Protein AF-A0A0F7ZKJ8-F1 (afdb_monomer)

Sequence (244 aa):
MFQPLKHYHAEALDLIVRDGCANITKIEFLSVIQEVRRKAFREDSILSAFKKSGLVPYDPLVVMRRIQERQERALTPPPPPAPELQSSPFNTPVTLRQLKKIAYDLQTQAKEEDFNPALKRTLDQFVRGALTQGTELLYTMRDLKRTKMAEEVTRRRRSQKNQQLKAGGVLTVDHARKIVRQKDDDALEKARKIVERADAQMRNMYKKWFGEAAKVARKYRLDGRLEPLYIVDQEGKGRFLRRG

Structure (mmCIF, N/CA/C/O backbone):
data_AF-A0A0F7ZKJ8-F1
#
_entry.id   AF-A0A0F7ZKJ8-F1
#
loop_
_atom_site.group_PDB
_atom_site.id
_atom_site.type_symbol
_atom_site.label_atom_id
_atom_site.label_alt_id
_atom_site.label_comp_id
_atom_site.label_asym_id
_atom_site.label_entity_id
_atom_site.label_seq_id
_atom_site.pdbx_PDB_ins_code
_atom_site.Cartn_x
_atom_site.Cartn_y
_atom_site.Cartn_z
_atom_site.occupancy
_atom_site.B_iso_or_equiv
_atom_site.auth_seq_id
_atom_site.auth_comp_id
_atom_site.auth_asym_id
_atom_site.auth_atom_id
_atom_site.pdbx_PDB_model_num
ATOM 1 N N . MET A 1 1 ? -18.408 -15.011 0.872 1.00 82.00 1 MET A N 1
ATOM 2 C CA . MET A 1 1 ? -18.044 -14.686 -0.525 1.00 82.00 1 MET A CA 1
ATOM 3 C C . MET A 1 1 ? -16.856 -13.733 -0.636 1.00 82.00 1 MET A C 1
ATOM 5 O O . MET A 1 1 ? -16.011 -13.977 -1.475 1.00 82.00 1 MET A O 1
ATOM 9 N N . PHE A 1 2 ? -16.742 -12.686 0.191 1.00 89.62 2 PHE A N 1
ATOM 10 C CA . PHE A 1 2 ? -15.643 -11.704 0.082 1.00 89.62 2 PHE A CA 1
ATOM 11 C C . PHE A 1 2 ? -14.339 -12.084 0.804 1.00 89.62 2 PHE A C 1
ATOM 13 O O . PHE A 1 2 ? -13.335 -11.391 0.681 1.00 89.62 2 PHE A O 1
ATOM 20 N N . GLN A 1 3 ? -14.317 -13.186 1.550 1.00 92.69 3 GLN A N 1
ATOM 21 C CA . GLN A 1 3 ? -13.120 -13.625 2.270 1.00 92.69 3 GLN A CA 1
ATOM 22 C C . GLN A 1 3 ? -11.943 -13.994 1.341 1.00 92.69 3 GLN A C 1
ATOM 24 O O . GLN A 1 3 ? -10.834 -13.532 1.611 1.00 92.69 3 GLN A O 1
ATOM 29 N N . PRO A 1 4 ? -12.160 -14.689 0.202 1.00 95.00 4 PRO A N 1
ATOM 30 C CA . PRO A 1 4 ? -11.139 -14.855 -0.834 1.00 95.00 4 PRO A CA 1
ATOM 31 C C . PRO A 1 4 ? -10.577 -13.535 -1.372 1.00 95.00 4 PRO A C 1
ATOM 33 O O . PRO A 1 4 ? -9.383 -13.449 -1.628 1.00 95.00 4 PRO A O 1
ATOM 36 N N . LEU A 1 5 ? -11.398 -12.481 -1.492 1.00 94.94 5 LEU A N 1
ATOM 37 C CA . LEU A 1 5 ? -10.925 -11.167 -1.944 1.00 94.94 5 LEU A CA 1
ATOM 38 C C . LEU A 1 5 ? -9.875 -10.602 -0.987 1.00 94.94 5 LEU A C 1
ATOM 40 O O . LEU A 1 5 ? -8.825 -10.153 -1.430 1.00 94.94 5 LEU A O 1
ATOM 44 N N . LYS A 1 6 ? -10.137 -10.670 0.324 1.00 95.19 6 LYS A N 1
ATOM 45 C CA . LYS A 1 6 ? -9.177 -10.244 1.350 1.00 95.19 6 LYS A CA 1
ATOM 46 C C . LYS A 1 6 ? -7.880 -11.054 1.271 1.00 95.19 6 LYS A C 1
ATOM 48 O O . LYS A 1 6 ? -6.810 -10.462 1.351 1.00 95.19 6 LYS A O 1
ATOM 53 N N . HIS A 1 7 ? -7.987 -12.374 1.110 1.00 96.38 7 HIS A N 1
ATOM 54 C CA . HIS A 1 7 ? -6.839 -13.275 1.011 1.00 96.38 7 HIS A CA 1
ATOM 55 C C . HIS A 1 7 ? -5.955 -12.942 -0.196 1.00 96.38 7 HIS A C 1
ATOM 57 O O . HIS A 1 7 ? -4.800 -12.571 -0.021 1.00 96.38 7 HIS A O 1
ATOM 63 N N . TYR A 1 8 ? -6.513 -12.994 -1.409 1.00 97.25 8 TYR A N 1
ATOM 64 C CA . TYR A 1 8 ? -5.751 -12.756 -2.637 1.00 97.25 8 TYR A CA 1
ATOM 65 C C . TYR A 1 8 ? -5.235 -11.322 -2.746 1.00 97.25 8 TYR A C 1
ATOM 67 O O . TYR A 1 8 ? -4.178 -11.093 -3.325 1.00 97.25 8 TYR A O 1
ATOM 75 N N . HIS A 1 9 ? -5.953 -10.350 -2.178 1.00 95.50 9 HIS A N 1
ATOM 76 C CA . HIS A 1 9 ? -5.443 -8.990 -2.082 1.00 95.50 9 HIS A CA 1
ATOM 77 C C . HIS A 1 9 ? -4.212 -8.928 -1.174 1.00 95.50 9 HIS A C 1
ATOM 79 O O . HIS A 1 9 ? -3.203 -8.371 -1.579 1.00 95.50 9 HIS A O 1
ATOM 85 N N . ALA A 1 10 ? -4.268 -9.514 0.027 1.00 95.06 10 ALA A N 1
ATOM 86 C CA . ALA A 1 10 ? -3.126 -9.538 0.940 1.00 95.06 10 ALA A CA 1
ATOM 87 C C . ALA A 1 10 ? -1.909 -10.250 0.327 1.00 95.06 10 ALA A C 1
ATOM 89 O O . ALA A 1 10 ? -0.803 -9.730 0.418 1.00 95.06 10 ALA A O 1
ATOM 90 N N . GLU A 1 11 ? -2.130 -11.376 -0.353 1.00 96.19 11 GLU A N 1
ATOM 91 C CA . GLU A 1 11 ? -1.100 -12.107 -1.099 1.00 96.19 11 GLU A CA 1
ATOM 92 C C . GLU A 1 11 ? -0.456 -11.238 -2.194 1.00 96.19 11 GLU A C 1
ATOM 94 O O . GLU A 1 11 ? 0.766 -11.154 -2.280 1.00 96.19 11 GLU A O 1
ATOM 99 N N . ALA A 1 12 ? -1.263 -10.525 -2.989 1.00 93.56 12 ALA A N 1
ATOM 100 C CA . ALA A 1 12 ? -0.755 -9.625 -4.024 1.00 93.56 12 ALA A CA 1
ATOM 101 C C . ALA A 1 12 ? 0.046 -8.447 -3.441 1.00 93.56 12 ALA A C 1
ATOM 103 O O . ALA A 1 12 ? 1.065 -8.062 -4.011 1.00 93.56 12 ALA A O 1
ATOM 104 N N . LEU A 1 13 ? -0.382 -7.882 -2.304 1.00 91.81 13 LEU A N 1
ATOM 105 C CA . LEU A 1 13 ? 0.386 -6.831 -1.631 1.00 91.81 13 LEU A CA 1
ATOM 106 C C . LEU A 1 13 ? 1.719 -7.361 -1.085 1.00 91.81 13 LEU A C 1
ATOM 108 O O . LEU A 1 13 ? 2.713 -6.651 -1.187 1.00 91.81 13 LEU A O 1
ATOM 112 N N . ASP A 1 14 ? 1.756 -8.575 -0.525 1.00 91.75 14 ASP A N 1
ATOM 113 C CA . ASP A 1 14 ? 2.996 -9.168 0.001 1.00 91.75 14 ASP A CA 1
ATOM 114 C C . ASP A 1 14 ? 4.040 -9.337 -1.114 1.00 91.75 14 ASP A C 1
ATOM 116 O O . ASP A 1 14 ? 5.193 -8.948 -0.946 1.00 91.75 14 ASP A O 1
ATOM 120 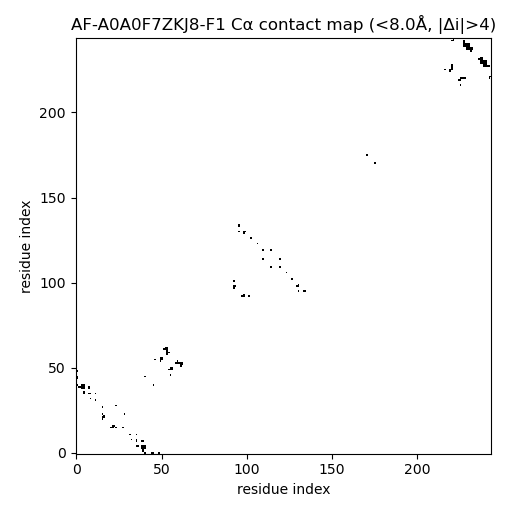N N . LEU A 1 15 ? 3.624 -9.800 -2.298 1.00 88.06 15 LEU A N 1
ATOM 121 C CA . LEU A 1 15 ? 4.500 -9.879 -3.474 1.00 88.06 15 LEU A CA 1
ATOM 122 C C . LEU A 1 15 ? 5.033 -8.501 -3.898 1.00 88.06 15 LEU A C 1
ATOM 124 O O . LEU A 1 15 ? 6.241 -8.328 -4.032 1.00 88.06 15 LEU A O 1
ATOM 128 N N . ILE A 1 16 ? 4.156 -7.497 -4.021 1.00 85.25 16 ILE A N 1
ATOM 129 C CA . ILE A 1 16 ? 4.544 -6.119 -4.379 1.00 85.25 16 ILE A CA 1
ATOM 130 C C . ILE A 1 16 ? 5.575 -5.551 -3.390 1.00 85.25 16 ILE A C 1
ATOM 132 O O . ILE A 1 16 ? 6.529 -4.878 -3.788 1.00 85.25 16 ILE A O 1
ATOM 136 N N . VAL A 1 17 ? 5.381 -5.804 -2.094 1.00 87.69 17 VAL A N 1
ATOM 137 C CA . VAL A 1 17 ? 6.285 -5.324 -1.044 1.00 87.69 17 VAL A CA 1
ATOM 138 C C . VAL A 1 17 ? 7.627 -6.057 -1.097 1.00 87.69 17 VAL A C 1
ATOM 140 O O . VAL A 1 17 ? 8.666 -5.405 -0.978 1.00 87.69 17 VAL A O 1
ATOM 143 N N . ARG A 1 18 ? 7.628 -7.379 -1.319 1.00 82.81 18 ARG A N 1
ATOM 144 C CA . ARG A 1 18 ? 8.853 -8.186 -1.481 1.00 82.81 18 ARG A CA 1
ATOM 145 C C . ARG A 1 18 ? 9.683 -7.763 -2.691 1.00 82.81 18 ARG A C 1
ATOM 147 O O . ARG A 1 18 ? 10.906 -7.750 -2.592 1.00 82.81 18 ARG A O 1
ATOM 154 N N . ASP A 1 19 ? 9.035 -7.320 -3.763 1.00 80.50 19 ASP A N 1
ATOM 155 C CA . ASP A 1 19 ? 9.689 -6.766 -4.957 1.00 80.50 19 ASP A CA 1
ATOM 156 C C . ASP A 1 19 ? 10.232 -5.334 -4.745 1.00 80.50 19 ASP A C 1
ATOM 158 O O . ASP A 1 19 ? 10.714 -4.684 -5.675 1.00 80.50 19 ASP A O 1
ATOM 162 N N . GLY A 1 20 ? 10.182 -4.817 -3.512 1.00 78.81 20 GLY A N 1
ATOM 163 C CA . GLY A 1 20 ? 10.783 -3.541 -3.120 1.00 78.81 20 GLY A CA 1
ATOM 164 C C . GLY A 1 20 ? 9.845 -2.338 -3.217 1.00 78.81 20 GLY A C 1
ATOM 165 O O . GLY A 1 20 ? 10.268 -1.206 -2.964 1.00 78.81 20 GLY A O 1
ATOM 166 N N . CYS A 1 21 ? 8.562 -2.537 -3.535 1.00 76.62 21 CYS A N 1
ATOM 167 C CA . CYS A 1 21 ? 7.591 -1.449 -3.563 1.00 76.62 21 CYS A CA 1
ATOM 168 C C . CYS A 1 21 ? 6.967 -1.231 -2.175 1.00 76.62 21 CYS A C 1
ATOM 170 O O . CYS A 1 21 ? 5.888 -1.722 -1.850 1.00 76.62 21 CYS A O 1
ATOM 172 N N . ALA A 1 22 ? 7.656 -0.445 -1.344 1.00 77.12 22 ALA A N 1
ATOM 173 C CA . ALA A 1 22 ? 7.220 -0.133 0.021 1.00 77.12 22 ALA A CA 1
ATOM 174 C C . ALA A 1 22 ? 5.950 0.743 0.092 1.00 77.12 22 ALA A C 1
ATOM 176 O O . ALA A 1 22 ? 5.268 0.764 1.115 1.00 77.12 22 ALA A O 1
ATOM 177 N N . ASN A 1 23 ? 5.631 1.474 -0.982 1.00 82.31 23 ASN A N 1
ATOM 178 C CA . ASN A 1 23 ? 4.532 2.437 -1.023 1.00 82.31 23 ASN A CA 1
ATOM 179 C C . ASN A 1 23 ? 3.588 2.146 -2.189 1.00 82.31 23 ASN A C 1
ATOM 181 O O . ASN A 1 23 ? 3.816 2.592 -3.315 1.00 82.31 23 ASN A O 1
ATOM 185 N N . ILE A 1 24 ? 2.498 1.452 -1.872 1.00 85.12 24 ILE A N 1
ATOM 186 C CA . ILE A 1 24 ? 1.456 1.045 -2.815 1.00 85.12 24 ILE A CA 1
ATOM 187 C C . ILE A 1 24 ? 0.544 2.241 -3.093 1.00 85.12 24 ILE A C 1
ATOM 189 O O . ILE A 1 24 ? -0.185 2.707 -2.215 1.00 85.12 24 ILE A O 1
ATOM 193 N N . THR A 1 25 ? 0.591 2.764 -4.315 1.00 86.75 25 THR A N 1
ATOM 194 C CA . THR A 1 25 ? -0.276 3.854 -4.768 1.00 86.75 25 THR A CA 1
ATOM 195 C C . THR A 1 25 ? -1.395 3.331 -5.658 1.00 86.75 25 THR A C 1
ATOM 197 O O . THR A 1 25 ? -1.608 2.128 -5.816 1.00 86.75 25 THR A O 1
ATOM 200 N N . LYS A 1 26 ? -2.166 4.252 -6.244 1.00 88.25 26 LYS A N 1
ATOM 201 C CA . LYS A 1 26 ? -3.279 3.909 -7.131 1.00 88.25 26 LYS A CA 1
ATOM 202 C C . LYS A 1 26 ? -2.828 3.049 -8.317 1.00 88.25 26 LYS A C 1
ATOM 204 O O . LYS A 1 26 ? -3.608 2.221 -8.763 1.00 88.25 26 LYS A O 1
ATOM 209 N N . ILE A 1 27 ? -1.610 3.239 -8.825 1.00 83.31 27 ILE A N 1
ATOM 210 C CA . ILE A 1 27 ? -1.116 2.513 -10.003 1.00 83.31 27 ILE A CA 1
ATOM 211 C C . ILE A 1 27 ? -0.878 1.041 -9.657 1.00 83.31 27 ILE A C 1
ATOM 213 O O . ILE A 1 27 ? -1.391 0.169 -10.350 1.00 83.31 27 ILE A O 1
ATOM 217 N N . GLU A 1 28 ? -0.181 0.774 -8.553 1.00 85.06 28 GLU A N 1
ATOM 218 C CA . GLU A 1 28 ? 0.123 -0.579 -8.079 1.00 85.06 28 GLU A CA 1
ATOM 219 C C . GLU A 1 28 ? -1.143 -1.301 -7.606 1.00 85.06 28 GLU A C 1
ATOM 221 O O . GLU A 1 28 ? -1.317 -2.487 -7.850 1.00 85.06 28 GLU A O 1
ATOM 226 N N . PHE A 1 29 ? -2.083 -0.582 -6.987 1.00 90.88 29 PHE A N 1
ATOM 227 C CA . PHE A 1 29 ? -3.392 -1.151 -6.670 1.00 90.88 29 PHE A CA 1
ATOM 228 C C . PHE A 1 29 ? -4.160 -1.553 -7.939 1.00 90.88 29 PHE A C 1
ATOM 230 O O . PHE A 1 29 ? -4.704 -2.656 -8.021 1.00 90.88 29 PHE A O 1
ATOM 237 N N . LEU A 1 30 ? -4.218 -0.665 -8.940 1.00 93.06 30 LEU A N 1
ATOM 238 C CA . LEU A 1 30 ? -4.958 -0.918 -10.176 1.00 93.06 30 LEU A CA 1
ATOM 239 C C . LEU A 1 30 ? -4.318 -2.009 -11.041 1.00 93.06 30 LEU A C 1
ATOM 241 O O . LEU A 1 30 ? -5.054 -2.688 -11.755 1.00 93.06 30 LEU A O 1
ATOM 245 N N . SER A 1 31 ? -2.998 -2.209 -10.968 1.00 90.06 31 SER A N 1
ATOM 246 C CA . SER A 1 31 ? -2.326 -3.269 -11.726 1.00 90.06 31 SER A CA 1
ATOM 247 C C . SER A 1 31 ? -2.704 -4.671 -11.240 1.00 90.06 31 SER A C 1
ATOM 249 O O . SER A 1 31 ? -2.809 -5.576 -12.063 1.00 90.06 31 SER A O 1
ATOM 251 N N . VAL A 1 32 ? -2.978 -4.855 -9.941 1.00 93.44 32 VAL A N 1
ATOM 252 C CA . VAL A 1 32 ? -3.275 -6.186 -9.368 1.00 93.44 32 VAL A CA 1
ATOM 253 C C . VAL A 1 32 ? -4.751 -6.444 -9.079 1.00 93.44 32 VAL A C 1
ATOM 255 O O . VAL A 1 32 ? -5.179 -7.600 -9.052 1.00 93.44 32 VAL A O 1
ATOM 258 N N . ILE A 1 33 ? -5.572 -5.403 -8.884 1.00 94.25 33 ILE A N 1
ATOM 259 C CA . ILE A 1 33 ? -6.965 -5.574 -8.431 1.00 94.25 33 ILE A CA 1
ATOM 260 C C . ILE A 1 33 ? -7.811 -6.425 -9.384 1.00 94.25 33 ILE A C 1
ATOM 262 O O . ILE A 1 33 ? -8.689 -7.164 -8.935 1.00 94.25 33 ILE A O 1
ATOM 266 N N . GLN A 1 34 ? -7.551 -6.349 -10.691 1.00 95.38 34 GLN A N 1
ATOM 267 C CA . GLN A 1 34 ? -8.308 -7.117 -11.676 1.00 95.38 34 GLN A CA 1
ATOM 268 C C . GLN A 1 34 ? -8.022 -8.618 -11.558 1.00 95.38 34 GLN A C 1
ATOM 270 O O . GLN A 1 34 ? -8.945 -9.433 -11.599 1.00 95.38 34 GLN A O 1
ATOM 275 N N . GLU A 1 35 ? -6.762 -8.992 -11.337 1.00 94.44 35 GLU A N 1
ATOM 276 C CA . GLU A 1 35 ? -6.385 -10.388 -11.136 1.00 94.44 35 GLU A CA 1
ATOM 277 C C . GLU A 1 35 ? -6.912 -10.921 -9.799 1.00 94.44 35 GLU A C 1
ATOM 279 O O . GLU A 1 35 ? -7.483 -12.012 -9.744 1.00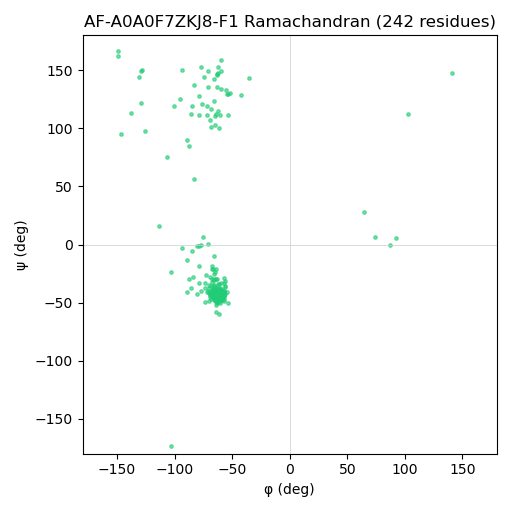 94.44 35 GLU A O 1
ATOM 284 N N . VAL A 1 36 ? -6.811 -10.117 -8.738 1.00 96.81 36 VAL A N 1
ATOM 285 C CA . VAL A 1 36 ? -7.367 -10.432 -7.416 1.00 96.81 36 VAL A CA 1
ATOM 286 C C . VAL A 1 36 ? -8.875 -10.685 -7.499 1.00 96.81 36 VAL A C 1
ATOM 288 O O . VAL A 1 36 ? -9.365 -11.670 -6.945 1.00 96.81 36 VAL A O 1
ATOM 291 N N . ARG A 1 37 ? -9.623 -9.849 -8.232 1.00 95.44 37 ARG A N 1
ATOM 292 C CA . ARG A 1 37 ? -11.066 -10.045 -8.459 1.00 95.44 37 ARG A CA 1
ATOM 293 C C . ARG A 1 37 ? -11.356 -11.344 -9.199 1.00 95.44 37 ARG A C 1
ATOM 295 O O . ARG A 1 37 ? -12.254 -12.068 -8.782 1.00 95.44 37 ARG A O 1
ATOM 302 N N . ARG A 1 38 ? -10.585 -11.662 -10.243 1.00 95.12 38 ARG A N 1
ATOM 303 C CA . ARG A 1 38 ? -10.733 -12.910 -11.006 1.00 95.12 38 ARG A CA 1
ATOM 304 C C . ARG A 1 38 ? -10.507 -14.148 -10.133 1.00 95.12 38 ARG A C 1
ATOM 306 O O . ARG A 1 38 ? -11.243 -15.119 -10.260 1.00 95.12 38 ARG A O 1
ATOM 313 N N . LYS A 1 39 ? -9.528 -14.108 -9.221 1.00 94.88 39 LYS A N 1
ATOM 314 C CA . LYS A 1 39 ? -9.272 -15.195 -8.258 1.00 94.88 39 LYS A CA 1
ATOM 315 C C . LYS A 1 39 ? -10.368 -15.289 -7.188 1.00 94.88 39 LYS A C 1
ATOM 317 O O . LYS A 1 39 ? -10.785 -16.384 -6.819 1.00 94.88 39 LYS A O 1
ATOM 322 N N . ALA A 1 40 ? -10.852 -14.149 -6.698 1.00 95.38 40 ALA A N 1
ATOM 323 C CA . ALA A 1 40 ? -11.814 -14.094 -5.601 1.00 95.38 40 ALA A CA 1
ATOM 324 C C . ALA A 1 40 ? -13.257 -14.428 -6.015 1.00 95.38 40 ALA A C 1
ATOM 326 O O . ALA A 1 40 ? -13.977 -15.093 -5.268 1.00 95.38 40 ALA A O 1
ATOM 327 N N . PHE A 1 41 ? -13.690 -13.956 -7.183 1.00 94.88 41 PHE A N 1
ATOM 328 C CA . PHE A 1 41 ? -15.071 -14.046 -7.651 1.00 94.88 41 PHE A CA 1
ATOM 329 C C . PHE A 1 41 ? -15.207 -15.084 -8.760 1.00 94.88 41 PHE A C 1
ATOM 331 O O . PHE A 1 41 ? -15.342 -14.758 -9.935 1.00 94.88 41 PHE A O 1
ATOM 338 N N . ARG A 1 42 ? -15.179 -16.355 -8.360 1.00 93.75 42 ARG A N 1
ATOM 339 C CA . ARG A 1 42 ? -15.494 -17.474 -9.252 1.00 93.75 42 ARG A CA 1
ATOM 340 C C . ARG A 1 42 ? -16.994 -17.571 -9.507 1.00 93.75 42 ARG A C 1
ATOM 342 O O . ARG A 1 42 ? -17.779 -17.375 -8.579 1.00 93.75 42 ARG A O 1
ATOM 349 N N . GLU A 1 43 ? -17.362 -17.957 -10.722 1.00 94.31 43 GLU A N 1
ATOM 350 C CA . GLU A 1 43 ? -18.752 -18.167 -11.137 1.00 94.31 43 GLU A CA 1
ATOM 351 C C . GLU A 1 43 ? -19.493 -19.131 -10.201 1.00 94.31 43 GLU A C 1
ATOM 353 O O . GLU A 1 43 ? -20.504 -18.751 -9.616 1.00 94.31 43 GLU A O 1
ATOM 358 N N . ASP A 1 44 ? -18.913 -20.301 -9.918 1.00 93.31 44 ASP A N 1
ATOM 359 C CA . ASP A 1 44 ? -19.485 -21.291 -8.992 1.00 93.31 44 ASP A CA 1
ATOM 360 C C . ASP A 1 44 ? -19.785 -20.698 -7.606 1.00 93.31 44 ASP A C 1
ATOM 362 O O . ASP A 1 44 ? -20.823 -20.965 -6.999 1.00 93.31 44 ASP A O 1
ATOM 366 N N . SER A 1 45 ? -18.876 -19.858 -7.098 1.00 92.88 45 SER A N 1
ATOM 367 C CA . SER A 1 45 ? -19.009 -19.201 -5.795 1.00 92.88 45 SER A CA 1
ATOM 368 C C . SER A 1 45 ? -20.105 -18.138 -5.803 1.00 92.88 45 SER A C 1
ATOM 370 O O . SER A 1 45 ? -20.807 -17.991 -4.801 1.00 92.88 45 SER A O 1
ATOM 372 N N . ILE A 1 46 ? -20.246 -17.403 -6.912 1.00 93.75 46 ILE A N 1
ATOM 373 C CA . ILE A 1 46 ? -21.323 -16.432 -7.123 1.00 93.75 46 ILE A CA 1
ATOM 374 C C . ILE A 1 46 ? -22.654 -17.188 -7.149 1.00 93.75 46 ILE A C 1
ATOM 376 O O . ILE A 1 46 ? -23.495 -16.957 -6.284 1.00 93.75 46 ILE A O 1
ATOM 380 N N . LEU A 1 47 ? -22.817 -18.154 -8.054 1.00 94.44 47 LEU A N 1
ATOM 381 C CA . LEU A 1 47 ? -24.048 -18.936 -8.202 1.00 94.44 47 LEU A CA 1
ATOM 382 C C . LEU A 1 47 ? -24.439 -19.640 -6.896 1.00 94.44 47 LEU A C 1
ATOM 384 O O . LEU A 1 47 ? -25.591 -19.579 -6.467 1.00 94.44 47 LEU A O 1
ATOM 388 N N . SER A 1 48 ? -23.468 -20.235 -6.197 1.00 93.44 48 SER A N 1
ATOM 389 C CA . SER A 1 48 ? -23.687 -20.841 -4.882 1.00 93.44 48 SER A CA 1
ATOM 390 C C . SER A 1 48 ? -24.169 -19.823 -3.846 1.00 93.44 48 SER A C 1
ATOM 392 O O . SER A 1 48 ? -25.057 -20.134 -3.052 1.00 93.44 48 SER A O 1
ATOM 394 N N . ALA A 1 49 ? -23.624 -18.601 -3.841 1.00 93.19 49 ALA A N 1
ATOM 395 C CA . ALA A 1 49 ? -24.063 -17.547 -2.932 1.00 93.19 49 ALA A CA 1
ATOM 396 C C . ALA A 1 49 ? -25.507 -17.109 -3.221 1.00 93.19 49 ALA A C 1
ATOM 398 O O . ALA A 1 49 ? -26.298 -17.047 -2.281 1.00 93.19 49 ALA A O 1
ATOM 399 N N . PHE A 1 50 ? -25.863 -16.899 -4.494 1.00 94.62 50 PHE A N 1
ATOM 400 C CA . PHE A 1 50 ? -27.228 -16.554 -4.915 1.00 94.62 50 PHE A CA 1
ATOM 401 C C . PHE A 1 50 ? -28.241 -17.656 -4.576 1.00 94.62 50 PHE A C 1
ATOM 403 O O . PHE A 1 50 ? -29.342 -17.367 -4.098 1.00 94.62 50 PHE A O 1
ATOM 410 N N . LYS A 1 51 ? -27.851 -18.925 -4.741 1.00 93.75 51 LYS A N 1
ATOM 411 C CA . LYS A 1 51 ? -28.665 -20.075 -4.329 1.00 93.75 51 LYS A CA 1
ATOM 412 C C . LYS A 1 51 ? -28.833 -20.128 -2.810 1.00 93.75 51 LYS A C 1
ATOM 414 O O . LYS A 1 51 ? -29.934 -20.315 -2.306 1.00 93.75 51 LYS A O 1
ATOM 419 N N . LYS A 1 52 ? -27.755 -19.905 -2.050 1.00 92.06 52 LYS A N 1
ATOM 420 C CA . LYS A 1 52 ? -27.778 -19.878 -0.575 1.00 92.06 52 LYS A CA 1
ATOM 421 C C . LYS A 1 52 ? -28.547 -18.699 0.012 1.00 92.06 52 LYS A C 1
ATOM 423 O O . LYS A 1 52 ? -28.843 -18.750 1.208 1.00 92.06 52 LYS A O 1
ATOM 428 N N . SER A 1 53 ? -28.797 -17.643 -0.754 1.00 92.88 53 SER A N 1
ATOM 429 C CA . SER A 1 53 ? -29.673 -16.538 -0.362 1.00 92.88 53 SER A CA 1
ATOM 430 C C . SER A 1 53 ? -31.110 -16.714 -0.849 1.00 92.88 53 SER A C 1
ATOM 432 O O . SER A 1 53 ? -31.931 -15.864 -0.533 1.00 92.88 53 SER A O 1
ATOM 434 N N . GLY A 1 54 ? -31.417 -17.773 -1.610 1.00 94.75 54 GLY A N 1
ATOM 435 C CA . GLY A 1 54 ? -32.746 -17.963 -2.191 1.00 94.75 54 GLY A CA 1
ATOM 436 C C . GLY A 1 54 ? -33.108 -16.885 -3.214 1.00 94.75 54 GLY A C 1
ATOM 437 O O . GLY A 1 54 ? -34.272 -16.540 -3.358 1.00 94.75 54 GLY A O 1
ATOM 438 N N . LEU A 1 55 ? -32.111 -16.289 -3.877 1.00 93.88 55 LEU A N 1
ATOM 439 C CA . LEU A 1 55 ? -32.351 -15.299 -4.931 1.00 93.88 55 LEU A CA 1
ATOM 440 C C . LEU A 1 55 ? -32.478 -15.973 -6.297 1.00 93.88 55 LEU A C 1
ATOM 442 O O . LEU A 1 55 ? -33.320 -15.576 -7.096 1.00 93.88 55 LEU A O 1
ATOM 446 N N . VAL A 1 56 ? -31.635 -16.979 -6.564 1.00 93.50 56 VAL A N 1
ATOM 447 C CA . VAL A 1 56 ? -31.631 -17.723 -7.831 1.00 93.50 56 VAL A CA 1
ATOM 448 C C . VAL A 1 56 ? -31.461 -19.227 -7.569 1.00 93.50 56 VAL A C 1
ATOM 450 O O . VAL A 1 56 ? -30.384 -19.644 -7.131 1.00 93.50 56 VAL A O 1
ATOM 453 N N . PRO A 1 57 ? -32.485 -20.054 -7.860 1.00 93.56 57 PRO A N 1
ATOM 454 C CA . PRO A 1 57 ? -33.878 -19.650 -8.095 1.00 93.56 57 PRO A CA 1
ATOM 455 C C . PRO A 1 57 ? -34.462 -18.926 -6.868 1.00 93.56 57 PRO A C 1
ATOM 457 O O . PRO A 1 57 ? -33.935 -19.047 -5.760 1.00 93.56 57 PRO A O 1
ATOM 460 N N . TYR A 1 58 ? -35.520 -18.143 -7.079 1.00 96.12 58 TYR A N 1
ATOM 461 C CA . TYR A 1 58 ? -36.153 -17.375 -6.009 1.00 96.12 58 TYR A CA 1
ATOM 462 C C . TYR A 1 58 ? -36.855 -18.310 -5.010 1.00 96.12 58 TYR A C 1
ATOM 464 O O . TYR A 1 58 ? -37.796 -19.010 -5.373 1.00 96.12 58 TYR A O 1
ATOM 472 N N . ASP A 1 59 ? -36.386 -18.318 -3.763 1.00 96.44 59 ASP A N 1
ATOM 473 C CA . ASP A 1 59 ? -36.944 -19.066 -2.635 1.00 96.44 59 ASP A CA 1
ATOM 474 C C . ASP A 1 59 ? -36.758 -18.267 -1.324 1.00 96.44 59 ASP A C 1
ATOM 476 O O . ASP A 1 59 ? -35.709 -18.352 -0.668 1.00 96.44 59 ASP A O 1
ATOM 480 N N . PRO A 1 60 ? -37.769 -17.493 -0.894 1.00 94.56 60 PRO A N 1
ATOM 481 C CA . PRO A 1 60 ? -37.678 -16.673 0.313 1.00 94.56 60 PRO A CA 1
ATOM 482 C C . PRO A 1 60 ? -37.564 -17.505 1.603 1.00 94.56 60 PRO A C 1
ATOM 484 O O . PRO A 1 60 ? -37.052 -17.008 2.613 1.00 94.56 60 PRO A O 1
ATOM 487 N N . LEU A 1 61 ? -37.967 -18.784 1.594 1.00 95.81 61 LEU A N 1
ATOM 488 C CA . LEU A 1 61 ? -37.947 -19.644 2.784 1.00 95.81 61 LEU A CA 1
ATOM 489 C C . LEU A 1 61 ? -36.523 -19.930 3.273 1.00 95.81 61 LEU A C 1
ATOM 491 O O . LEU A 1 61 ? -36.310 -20.193 4.459 1.00 95.81 61 LEU A O 1
ATOM 495 N N . VAL A 1 62 ? -35.527 -19.866 2.384 1.00 93.50 62 VAL A N 1
ATOM 496 C CA . VAL A 1 62 ? -34.106 -20.027 2.735 1.00 93.50 62 VAL A CA 1
ATOM 497 C C . VAL A 1 62 ? -33.662 -18.980 3.758 1.00 93.50 62 VAL A C 1
ATOM 499 O O . VAL A 1 62 ? -32.931 -19.301 4.697 1.00 93.50 62 VAL A O 1
ATOM 502 N N . VAL A 1 63 ? -34.098 -17.730 3.593 1.00 92.62 63 VAL A N 1
ATOM 503 C CA . VAL A 1 63 ? -33.740 -16.632 4.500 1.00 92.62 63 VAL A CA 1
ATOM 504 C C . VAL A 1 63 ? -34.613 -16.664 5.750 1.00 92.62 63 VAL A C 1
ATOM 506 O O . VAL A 1 63 ? -34.079 -16.531 6.851 1.00 92.62 63 VAL A O 1
ATOM 509 N N . MET A 1 64 ? -35.919 -16.915 5.599 1.00 94.00 64 MET A N 1
ATOM 510 C CA . MET A 1 64 ? -36.859 -16.974 6.727 1.00 94.00 64 MET A CA 1
ATOM 511 C C . MET A 1 64 ? -36.449 -18.023 7.769 1.00 94.00 64 MET A C 1
ATOM 513 O O . MET A 1 64 ? -36.364 -17.700 8.953 1.00 94.00 64 MET A O 1
ATOM 517 N N . ARG A 1 65 ? -36.073 -19.238 7.337 1.00 94.25 65 ARG A N 1
ATOM 518 C CA . ARG A 1 65 ? -35.580 -20.294 8.244 1.00 94.25 65 ARG A CA 1
ATOM 519 C C . ARG A 1 65 ? -34.327 -19.875 9.015 1.00 94.25 65 ARG A C 1
ATOM 521 O O . ARG A 1 65 ? -34.247 -20.084 10.219 1.00 94.25 65 ARG A O 1
ATOM 528 N N . ARG A 1 66 ? -33.369 -19.211 8.356 1.00 90.56 66 ARG A N 1
ATOM 529 C CA . ARG A 1 66 ? -32.147 -18.721 9.023 1.00 90.56 66 ARG A CA 1
ATOM 530 C C . ARG A 1 66 ? -32.421 -17.636 10.061 1.00 90.56 66 ARG A C 1
ATOM 532 O O . ARG A 1 66 ? -31.688 -17.552 11.044 1.00 90.56 66 ARG A O 1
ATOM 539 N N . ILE A 1 67 ? -33.410 -16.773 9.824 1.00 90.44 67 ILE A N 1
ATOM 540 C CA . ILE A 1 67 ? -33.811 -15.744 10.793 1.00 90.44 67 ILE A CA 1
ATOM 541 C C . ILE A 1 67 ? -34.400 -16.415 12.033 1.00 90.44 67 ILE A C 1
ATOM 543 O O . ILE A 1 67 ? -33.984 -16.084 13.142 1.00 90.44 67 ILE A O 1
ATOM 547 N N . GLN A 1 68 ? -35.292 -17.385 11.835 1.00 91.38 68 GLN A N 1
ATOM 548 C CA . GLN A 1 68 ? -35.919 -18.138 12.917 1.00 91.38 68 GLN A CA 1
ATOM 549 C C . GLN A 1 68 ? -34.880 -18.892 13.766 1.00 91.38 68 GLN A C 1
ATOM 551 O O . GLN A 1 68 ? -34.795 -18.658 14.968 1.00 91.38 68 GLN A O 1
ATOM 556 N N . GLU A 1 69 ? -33.977 -19.656 13.140 1.00 88.69 69 GLU A N 1
ATOM 557 C CA . GLU A 1 69 ? -32.868 -20.330 13.843 1.00 88.69 69 GLU A CA 1
ATOM 558 C C . GLU A 1 69 ? -31.984 -19.358 14.648 1.00 88.69 69 GLU A C 1
ATOM 560 O O . GLU A 1 69 ? -31.446 -19.695 15.706 1.00 88.69 69 GLU A O 1
ATOM 565 N N . ARG A 1 70 ? -31.762 -18.143 14.130 1.00 84.69 70 ARG A N 1
ATOM 566 C CA . ARG A 1 70 ? -30.936 -17.139 14.811 1.00 84.69 70 ARG A CA 1
ATOM 567 C C . ARG A 1 70 ? -31.656 -16.535 16.012 1.00 84.69 70 ARG A C 1
ATOM 569 O O . ARG A 1 70 ? -30.992 -16.256 17.007 1.00 84.69 70 ARG A O 1
ATOM 576 N N . GLN A 1 71 ? -32.967 -16.324 15.917 1.00 82.44 71 GLN A N 1
ATOM 577 C CA . GLN A 1 71 ? -33.784 -15.881 17.047 1.00 82.44 71 GLN A CA 1
ATOM 578 C C . GLN A 1 71 ? -33.788 -16.934 18.159 1.00 82.44 71 GLN A C 1
ATOM 580 O O . GLN A 1 71 ? -33.575 -16.584 19.314 1.00 82.44 71 GLN A O 1
ATOM 585 N N . GLU A 1 72 ? -33.901 -18.214 17.804 1.00 78.81 72 GLU A N 1
ATOM 586 C CA . GLU A 1 72 ? -33.827 -19.327 18.756 1.00 78.81 72 GLU A CA 1
ATOM 587 C C . GLU A 1 72 ? -32.454 -19.403 19.457 1.00 78.81 72 GLU A C 1
ATOM 589 O O . GLU A 1 72 ? -32.389 -19.570 20.672 1.00 78.81 72 GLU A O 1
ATOM 594 N N . ARG A 1 73 ? -31.337 -19.191 18.738 1.00 71.25 73 ARG A N 1
ATOM 595 C CA . ARG A 1 73 ? -29.982 -19.156 19.343 1.00 71.25 73 ARG A CA 1
ATOM 596 C C . ARG A 1 73 ? -29.681 -17.904 20.166 1.00 71.25 73 ARG A C 1
ATOM 598 O O . ARG A 1 73 ? -28.826 -17.953 21.049 1.00 71.25 73 ARG A O 1
ATOM 605 N N . ALA A 1 74 ? -30.328 -16.774 19.888 1.00 60.44 74 ALA A N 1
ATOM 606 C CA . ALA A 1 74 ? -30.118 -15.540 20.649 1.00 60.44 74 ALA A CA 1
ATOM 607 C C . ALA A 1 74 ? -30.594 -15.646 22.113 1.00 60.44 74 ALA A C 1
ATOM 609 O O . ALA A 1 74 ? -30.268 -14.781 22.919 1.00 60.44 74 ALA A O 1
ATOM 610 N N . LEU A 1 75 ? -31.310 -16.719 22.463 1.00 62.97 75 LEU A N 1
ATOM 611 C CA . LEU A 1 75 ? -31.748 -17.037 23.822 1.00 62.97 75 LEU A CA 1
ATOM 612 C C . LEU A 1 75 ? -30.647 -17.660 24.702 1.00 62.97 75 LEU A C 1
ATOM 614 O O . LEU A 1 75 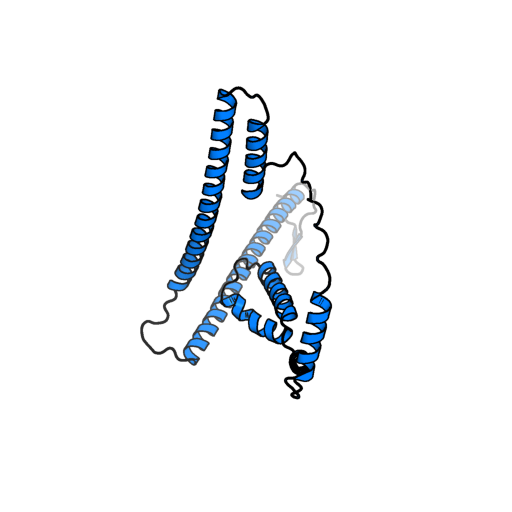? -30.891 -17.947 25.871 1.00 62.97 75 LEU A O 1
ATOM 618 N N . THR A 1 76 ? -29.436 -17.876 24.176 1.00 63.88 76 THR A N 1
ATOM 619 C CA . THR A 1 76 ? -28.326 -18.422 24.974 1.00 63.88 76 THR A CA 1
ATOM 620 C C . THR A 1 76 ? -27.706 -17.316 25.847 1.00 63.88 76 THR A C 1
ATOM 622 O O . THR A 1 76 ? -27.346 -16.268 25.302 1.00 63.88 76 THR A O 1
ATOM 625 N N . PRO A 1 77 ? -27.562 -17.508 27.176 1.00 65.56 77 PRO A N 1
ATOM 626 C CA . PRO A 1 77 ? -27.017 -16.483 28.063 1.00 65.56 77 PRO A CA 1
ATOM 627 C C . PRO A 1 77 ? -25.564 -16.116 27.706 1.00 65.56 77 PRO A C 1
ATOM 629 O O . PRO A 1 77 ? -24.837 -16.940 27.142 1.00 65.56 77 PRO A O 1
ATOM 632 N N . PRO A 1 78 ? -25.128 -14.879 28.014 1.00 59.47 78 PRO A N 1
ATOM 633 C CA . PRO A 1 78 ? -23.799 -14.401 27.661 1.00 59.47 78 PRO A CA 1
ATOM 634 C C . PRO A 1 78 ? -22.704 -15.226 28.358 1.00 59.47 78 PRO A C 1
ATOM 636 O O . PRO A 1 78 ? -22.896 -15.672 29.493 1.00 59.47 78 PRO A O 1
ATOM 639 N N . PRO A 1 79 ? -21.543 -15.416 27.704 1.00 62.22 79 PRO A N 1
ATOM 640 C C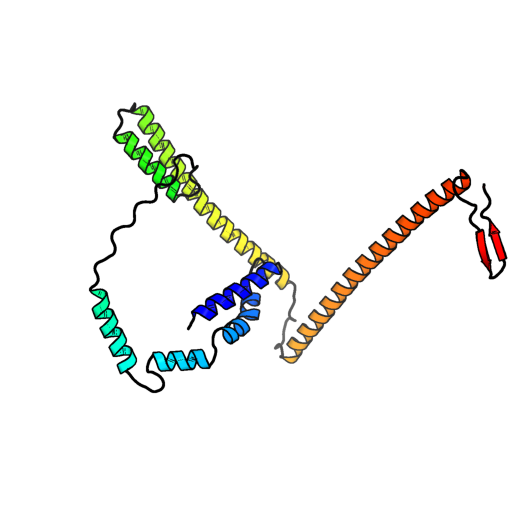A . PRO A 1 79 ? -20.412 -16.094 28.320 1.00 62.22 79 PRO A CA 1
ATOM 641 C C . PRO A 1 79 ? -19.916 -15.314 29.552 1.00 62.22 79 PRO A C 1
ATOM 643 O O . PRO A 1 79 ? -19.985 -14.079 29.560 1.00 62.22 79 PRO A O 1
ATOM 646 N N . PRO A 1 80 ? -19.404 -16.008 30.586 1.00 68.81 80 PRO A N 1
ATOM 647 C CA . PRO A 1 80 ? -18.850 -15.358 31.767 1.00 68.81 80 PRO A CA 1
ATOM 648 C C . PRO A 1 80 ? -17.669 -14.443 31.392 1.00 68.81 80 PRO A C 1
ATOM 650 O O . PRO A 1 80 ? -16.960 -14.717 30.416 1.00 68.81 80 PRO A O 1
ATOM 653 N N . PRO A 1 81 ? -17.452 -13.346 32.142 1.00 61.75 81 PRO A N 1
ATOM 654 C CA . PRO A 1 81 ? -16.383 -12.399 31.856 1.00 61.75 81 PRO A CA 1
ATOM 655 C C . PRO A 1 81 ? -15.015 -13.088 31.900 1.00 61.75 81 PRO A C 1
ATOM 657 O O . PRO A 1 81 ? -14.714 -13.860 32.810 1.00 61.75 81 PRO A O 1
ATOM 660 N N . ALA A 1 82 ? -14.192 -12.818 30.885 1.00 60.53 82 ALA A N 1
ATOM 661 C CA . ALA A 1 82 ? -12.844 -13.363 30.790 1.00 60.53 82 ALA A CA 1
ATOM 662 C C . ALA A 1 82 ? -11.948 -12.807 31.917 1.00 60.53 82 ALA A C 1
ATOM 664 O O . ALA A 1 82 ? -12.062 -11.621 32.238 1.00 60.53 82 ALA A O 1
ATOM 665 N N . PRO A 1 83 ? -11.039 -13.620 32.490 1.00 60.50 83 PRO A N 1
ATOM 666 C CA . PRO A 1 83 ? -10.124 -13.161 33.527 1.00 60.50 83 PRO A CA 1
ATOM 667 C C . PRO A 1 83 ? -9.190 -12.068 32.998 1.00 60.50 83 PRO A C 1
ATOM 669 O O . PRO A 1 83 ? -8.648 -12.161 31.893 1.00 60.50 83 PRO A O 1
ATOM 672 N N . GLU A 1 84 ? -9.012 -11.018 33.799 1.00 55.38 84 GLU A N 1
ATOM 673 C CA . GLU A 1 84 ? -8.131 -9.899 33.487 1.00 55.38 84 GLU A CA 1
ATOM 674 C C . GLU A 1 84 ? -6.681 -10.382 33.365 1.00 55.38 84 GLU A C 1
ATOM 676 O O . GLU A 1 84 ? -6.064 -10.835 34.328 1.00 55.38 84 GLU A O 1
ATOM 681 N N . LEU A 1 85 ? -6.117 -10.286 32.160 1.00 49.31 85 LEU A N 1
ATOM 682 C CA . LEU A 1 85 ? -4.707 -10.574 31.914 1.00 49.31 85 LEU A CA 1
ATOM 683 C C . LEU A 1 85 ? -3.841 -9.544 32.657 1.00 49.31 85 LEU A C 1
ATOM 685 O O . LEU A 1 85 ? -3.690 -8.402 32.214 1.00 49.31 85 LEU A O 1
ATOM 689 N N . GLN A 1 86 ? -3.257 -9.951 33.785 1.00 52.78 86 GLN A N 1
ATOM 690 C CA . GLN A 1 86 ? -2.252 -9.168 34.497 1.00 52.78 86 GLN A CA 1
ATOM 691 C C . GLN A 1 86 ? -0.934 -9.178 33.707 1.00 52.78 86 GLN A C 1
ATOM 693 O O . GLN A 1 86 ? -0.273 -10.204 33.561 1.00 52.78 86 GLN A O 1
ATOM 698 N N . SER A 1 87 ? -0.554 -8.025 33.156 1.00 50.69 87 SER A N 1
ATOM 699 C CA . SER A 1 87 ? 0.747 -7.822 32.514 1.00 50.69 87 SER A CA 1
ATOM 700 C C . SER A 1 87 ? 1.831 -7.497 33.551 1.00 50.69 87 SER A C 1
ATOM 702 O O . SER A 1 87 ? 1.591 -6.673 34.427 1.00 50.69 87 SER A O 1
ATOM 704 N N . SER A 1 88 ? 3.015 -8.101 33.384 1.00 50.75 88 SER A N 1
ATOM 705 C CA . SER A 1 88 ? 4.257 -7.959 34.177 1.00 50.75 88 SER A CA 1
ATOM 706 C C . SER A 1 88 ? 4.569 -6.544 34.738 1.00 50.75 88 SER A C 1
ATOM 708 O O . SER A 1 88 ? 4.379 -5.561 34.017 1.00 50.75 88 SER A O 1
ATOM 710 N N . PRO A 1 89 ? 5.131 -6.436 35.968 1.00 53.62 89 PRO A N 1
ATOM 711 C CA . PRO A 1 89 ? 5.350 -5.175 36.696 1.00 53.62 89 PRO A CA 1
ATOM 712 C C . PRO A 1 89 ? 6.590 -4.352 36.283 1.00 53.62 89 PRO A C 1
ATOM 714 O O . PRO A 1 89 ? 6.796 -3.272 36.827 1.00 53.62 89 PRO A O 1
ATOM 717 N N . PHE A 1 90 ? 7.411 -4.808 35.327 1.00 53.84 90 PHE A N 1
ATOM 718 C CA . PHE A 1 90 ? 8.708 -4.171 35.007 1.00 53.84 90 PHE A CA 1
ATOM 719 C C . PHE A 1 90 ? 8.810 -3.508 33.625 1.00 53.84 90 PHE A C 1
ATOM 721 O O . PHE A 1 90 ? 9.909 -3.212 33.163 1.00 53.84 90 PHE A O 1
ATOM 728 N N . ASN A 1 91 ? 7.699 -3.255 32.935 1.00 62.34 91 ASN A N 1
ATOM 729 C CA . ASN A 1 91 ? 7.759 -2.664 31.596 1.00 62.34 91 ASN A CA 1
ATOM 730 C C . ASN A 1 91 ? 7.590 -1.142 31.612 1.00 62.34 91 ASN A C 1
ATOM 732 O O . ASN A 1 91 ? 6.573 -0.622 32.072 1.00 62.34 91 ASN A O 1
ATOM 736 N N . THR A 1 92 ? 8.552 -0.433 31.013 1.00 74.56 92 THR A N 1
ATOM 737 C CA . THR A 1 92 ? 8.402 0.977 30.631 1.00 74.56 92 THR A CA 1
ATOM 738 C C . THR A 1 92 ? 7.136 1.132 29.778 1.00 74.56 92 THR A C 1
ATOM 740 O O . THR A 1 92 ? 6.964 0.372 28.820 1.00 74.56 92 THR A O 1
ATOM 743 N N . PRO A 1 93 ? 6.228 2.079 30.082 1.00 74.25 93 PRO A N 1
ATOM 744 C CA . PRO A 1 93 ? 5.021 2.267 29.286 1.00 74.25 93 PRO A CA 1
ATOM 745 C C . PRO A 1 93 ? 5.392 2.703 27.864 1.00 74.25 93 PRO A C 1
ATOM 747 O O . PRO A 1 93 ? 5.875 3.809 27.645 1.00 74.25 93 PRO A O 1
ATOM 750 N N . VAL A 1 94 ? 5.137 1.836 26.884 1.00 78.88 94 VAL A N 1
ATOM 751 C CA . VAL A 1 94 ? 5.443 2.088 25.461 1.00 78.88 94 VAL A CA 1
ATOM 752 C C . VAL A 1 94 ? 4.273 2.787 24.758 1.00 78.88 94 VAL A C 1
ATOM 754 O O . VAL A 1 94 ? 4.398 3.307 23.653 1.00 78.88 94 VAL A O 1
ATOM 757 N N . THR A 1 95 ? 3.100 2.813 25.394 1.00 82.00 95 THR A N 1
ATOM 758 C CA . THR A 1 95 ? 1.880 3.410 24.839 1.00 82.00 95 THR A CA 1
ATOM 759 C C . THR A 1 95 ? 1.242 4.390 25.813 1.00 82.00 95 THR A C 1
ATOM 761 O O . THR A 1 95 ? 1.270 4.188 27.027 1.00 82.00 95 THR A O 1
ATOM 764 N N . LEU A 1 96 ? 0.551 5.408 25.284 1.00 84.19 96 LEU A N 1
ATOM 765 C CA . LEU A 1 96 ? -0.220 6.345 26.112 1.00 84.19 96 LEU A CA 1
ATOM 766 C C . LEU A 1 96 ? -1.257 5.659 27.003 1.00 84.19 96 LEU A C 1
ATOM 768 O O . LEU A 1 96 ? -1.568 6.156 28.080 1.00 84.19 96 LEU A O 1
ATOM 772 N N . ARG A 1 97 ? -1.813 4.529 26.558 1.00 83.12 97 ARG A N 1
ATOM 773 C CA . ARG A 1 97 ? -2.778 3.759 27.347 1.00 83.12 97 ARG A CA 1
ATOM 774 C C . ARG A 1 97 ? -2.118 3.135 28.576 1.00 83.12 97 ARG A C 1
ATOM 776 O O . ARG A 1 97 ? -2.686 3.211 29.658 1.00 83.12 97 ARG A O 1
ATOM 783 N N . GLN A 1 98 ? -0.932 2.551 28.409 1.00 83.81 98 GLN A N 1
ATOM 784 C CA . GLN A 1 98 ? -0.147 2.017 29.525 1.00 83.81 98 GLN A CA 1
ATOM 785 C C . GLN A 1 98 ? 0.296 3.139 30.466 1.00 83.81 98 GLN A C 1
ATOM 787 O O . GLN A 1 98 ? 0.155 2.996 31.674 1.00 83.81 98 GLN A O 1
ATOM 792 N N . LEU A 1 99 ? 0.729 4.281 29.921 1.00 87.25 99 LEU A N 1
ATOM 793 C CA . LEU A 1 99 ? 1.092 5.451 30.720 1.00 87.25 99 LEU A CA 1
ATOM 794 C C . LEU A 1 99 ? -0.091 5.964 31.555 1.00 87.25 99 LEU A C 1
ATOM 796 O O . LEU A 1 99 ? 0.069 6.218 32.742 1.00 87.25 99 LEU A O 1
ATOM 800 N N . LYS A 1 100 ? -1.292 6.055 30.965 1.00 87.81 100 LYS A N 1
ATOM 801 C CA . LYS A 1 100 ? -2.524 6.419 31.685 1.00 87.81 100 LYS A CA 1
ATOM 802 C C . LYS A 1 100 ? -2.887 5.426 32.785 1.00 87.81 100 LYS A C 1
ATOM 804 O O . LYS A 1 100 ? -3.368 5.853 33.826 1.00 87.81 100 LYS A O 1
ATOM 809 N N . LYS A 1 101 ? -2.675 4.129 32.550 1.00 86.69 101 LYS A N 1
ATOM 810 C CA . LYS A 1 101 ? -2.927 3.090 33.554 1.00 86.69 101 LYS A CA 1
ATOM 811 C C . LYS A 1 101 ? -1.998 3.271 34.758 1.00 86.69 101 LYS A C 1
ATOM 813 O O . LYS A 1 101 ? -2.485 3.437 35.862 1.00 86.69 101 LYS A O 1
ATOM 818 N N . ILE A 1 102 ? -0.691 3.381 34.517 1.00 86.06 102 ILE A N 1
ATOM 819 C CA . ILE A 1 102 ? 0.303 3.609 35.579 1.00 86.06 102 ILE A CA 1
ATOM 820 C C . ILE A 1 102 ? 0.029 4.926 36.318 1.00 86.06 102 ILE A C 1
ATOM 822 O O . ILE A 1 102 ? 0.102 4.976 37.539 1.00 86.06 102 ILE A O 1
ATOM 826 N N . ALA A 1 103 ? -0.328 5.989 35.594 1.00 87.69 103 ALA A N 1
ATOM 827 C CA . ALA A 1 103 ? -0.720 7.265 36.185 1.00 87.69 103 ALA A CA 1
ATOM 828 C C . ALA A 1 103 ? -1.926 7.134 37.130 1.00 87.69 103 ALA A C 1
ATOM 830 O O . ALA A 1 103 ? -1.919 7.717 38.211 1.00 87.69 103 ALA A O 1
ATOM 831 N N . TYR A 1 104 ? -2.945 6.370 36.727 1.00 87.12 104 TYR A N 1
ATOM 832 C CA . TYR A 1 104 ? -4.133 6.112 37.539 1.00 87.12 104 TYR A CA 1
ATOM 833 C C . TYR A 1 104 ? -3.798 5.288 38.786 1.00 87.12 104 TYR A C 1
ATOM 835 O O . TYR A 1 104 ? -4.217 5.650 39.885 1.00 87.12 104 TYR A O 1
ATOM 843 N N . ASP A 1 105 ? -2.995 4.237 38.627 1.00 85.50 105 ASP A N 1
ATOM 844 C CA . ASP A 1 105 ? -2.560 3.375 39.728 1.00 85.50 105 ASP A CA 1
ATOM 845 C C . ASP A 1 105 ? -1.747 4.188 40.759 1.00 85.50 105 ASP A C 1
ATOM 847 O O . ASP A 1 105 ? -2.055 4.165 41.950 1.00 85.50 105 ASP A O 1
ATOM 851 N N . LEU A 1 106 ? -0.796 5.016 40.301 1.00 83.81 106 LEU A N 1
ATOM 852 C CA . LEU A 1 106 ? -0.001 5.910 41.156 1.00 83.81 106 LEU A CA 1
ATOM 853 C C . LEU A 1 106 ? -0.853 6.961 41.876 1.00 83.81 106 LEU A C 1
ATOM 855 O O . LEU A 1 106 ? -0.639 7.230 43.056 1.00 83.81 106 LEU A O 1
ATOM 859 N N . GLN A 1 107 ? -1.822 7.573 41.190 1.00 84.75 107 GLN A N 1
ATOM 860 C CA . GLN A 1 107 ? -2.727 8.545 41.811 1.00 84.75 107 GLN A CA 1
ATOM 861 C C . GLN A 1 107 ? -3.664 7.899 42.838 1.00 84.75 107 GLN A C 1
ATOM 863 O O . GLN A 1 107 ? -4.074 8.571 43.784 1.00 84.75 107 GLN A O 1
ATOM 868 N N . THR A 1 108 ? -4.012 6.626 42.653 1.00 85.69 108 THR A N 1
ATOM 869 C CA . THR A 1 108 ? -4.848 5.861 43.586 1.00 85.69 108 THR A CA 1
ATOM 870 C C . THR A 1 108 ? -4.048 5.514 44.841 1.00 85.69 108 THR A C 1
ATOM 872 O O . THR A 1 108 ? -4.460 5.886 45.937 1.00 85.69 108 THR A O 1
ATOM 875 N N . GLN A 1 109 ? -2.833 4.977 44.685 1.00 81.44 109 GLN A N 1
ATOM 876 C CA . GLN A 1 109 ? -1.914 4.713 45.802 1.00 81.44 109 GLN A CA 1
ATOM 877 C C . GLN A 1 109 ? -1.559 5.989 46.581 1.00 81.44 109 GLN A C 1
ATOM 879 O O . GLN A 1 109 ? -1.565 6.004 47.807 1.00 81.44 109 GLN A O 1
ATOM 884 N N . ALA A 1 110 ? -1.341 7.111 45.886 1.00 81.62 110 ALA A N 1
ATOM 885 C CA . ALA A 1 110 ? -1.060 8.399 46.524 1.00 81.62 110 ALA A CA 1
ATOM 886 C C . ALA A 1 110 ? -2.218 8.952 47.379 1.00 81.62 110 ALA A C 1
ATOM 888 O O . ALA A 1 110 ? -1.995 9.820 48.232 1.00 81.62 110 ALA A O 1
ATOM 889 N N . LYS A 1 111 ? -3.456 8.495 47.147 1.00 79.12 111 LYS A N 1
ATOM 890 C CA . LYS A 1 111 ? -4.628 8.855 47.959 1.00 79.12 111 LYS A CA 1
ATOM 891 C C . LYS A 1 111 ? -4.780 7.959 49.182 1.00 79.12 111 LYS A C 1
ATOM 893 O O . LYS A 1 111 ? -5.189 8.468 50.219 1.00 79.12 111 LYS A O 1
ATOM 898 N N . GLU A 1 112 ? -4.469 6.676 49.039 1.00 79.50 112 GLU A N 1
ATOM 899 C CA . GLU A 1 112 ? -4.622 5.660 50.084 1.00 79.50 112 GLU A CA 1
ATOM 900 C C . GLU A 1 112 ? -3.489 5.706 51.117 1.00 79.50 112 GLU A C 1
ATOM 902 O O . GLU A 1 112 ? -3.732 5.472 52.297 1.00 79.50 112 GLU A O 1
ATOM 907 N N . GLU A 1 113 ? -2.271 6.067 50.703 1.00 76.00 113 GLU A N 1
ATOM 908 C CA . GLU A 1 113 ? -1.116 6.154 51.599 1.00 76.00 113 GLU A CA 1
ATOM 909 C C . GLU A 1 113 ? -0.889 7.560 52.184 1.00 76.00 113 GLU A C 1
ATOM 911 O O . GLU A 1 113 ? -1.158 8.607 51.567 1.00 76.00 113 GLU A O 1
ATOM 916 N N . ASP A 1 114 ? -0.320 7.587 53.390 1.00 76.56 114 ASP A N 1
ATOM 917 C CA . ASP A 1 114 ? -0.061 8.793 54.179 1.00 76.56 114 ASP A CA 1
ATOM 918 C C . ASP A 1 114 ? 1.252 9.484 53.752 1.00 76.56 114 ASP A C 1
ATOM 920 O O . ASP A 1 114 ? 2.198 9.673 54.516 1.00 76.56 114 ASP A O 1
ATOM 924 N N . PHE A 1 115 ? 1.354 9.833 52.465 1.00 74.50 115 PHE A N 1
ATOM 925 C CA . PHE A 1 115 ? 2.511 10.568 51.952 1.00 74.50 115 PHE A CA 1
ATOM 926 C C . PHE A 1 115 ? 2.532 12.024 52.431 1.00 74.50 115 PHE A C 1
ATOM 928 O O . PHE A 1 115 ? 1.498 12.690 52.523 1.00 74.50 115 PHE A O 1
ATOM 935 N N . ASN A 1 116 ? 3.742 12.574 52.583 1.00 83.00 116 ASN A N 1
ATOM 936 C CA . ASN A 1 116 ? 3.951 14.009 52.769 1.00 83.00 116 ASN A CA 1
ATOM 937 C C . ASN A 1 116 ? 3.217 14.808 51.660 1.00 83.00 116 ASN A C 1
ATOM 939 O O . ASN A 1 116 ? 3.403 14.513 50.472 1.00 83.00 116 ASN A O 1
ATOM 943 N N . PRO A 1 117 ? 2.426 15.846 51.998 1.00 84.12 117 PRO A N 1
ATOM 944 C CA . PRO A 1 117 ? 1.679 16.648 51.026 1.00 84.12 117 PRO A CA 1
ATOM 945 C C . PRO A 1 117 ? 2.552 17.293 49.940 1.00 84.12 117 PRO A C 1
ATOM 947 O O . PRO A 1 117 ? 2.079 17.500 48.822 1.00 84.12 117 PRO A O 1
ATOM 950 N N . ALA A 1 118 ? 3.821 17.600 50.229 1.00 86.25 118 ALA A N 1
ATOM 951 C CA . ALA A 1 118 ? 4.762 18.086 49.221 1.00 86.25 118 ALA A CA 1
ATOM 952 C C . ALA A 1 118 ? 5.051 17.017 48.154 1.00 86.25 118 ALA A C 1
ATOM 954 O O . ALA A 1 118 ? 5.029 17.313 46.963 1.00 86.25 118 ALA A O 1
ATOM 955 N N . LEU A 1 119 ? 5.234 15.763 48.574 1.00 84.50 119 LEU A N 1
ATOM 956 C CA . LEU A 1 119 ? 5.510 14.630 47.690 1.00 84.50 119 LEU A CA 1
ATOM 957 C C . LEU A 1 119 ? 4.289 14.319 46.807 1.00 84.50 119 LEU A C 1
ATOM 959 O O . LEU A 1 119 ? 4.438 14.174 45.593 1.00 84.50 119 LEU A O 1
ATOM 963 N N . LYS A 1 120 ? 3.071 14.337 47.377 1.00 85.25 120 LYS A N 1
ATOM 964 C CA . LYS A 1 120 ? 1.817 14.155 46.615 1.00 85.25 120 LYS A CA 1
ATOM 965 C C . LYS A 1 120 ? 1.681 15.170 45.471 1.00 85.25 120 LYS A C 1
ATOM 967 O O . LYS A 1 120 ? 1.311 14.801 44.359 1.00 85.25 120 LYS A O 1
ATOM 972 N N . ARG A 1 121 ? 2.023 16.441 45.720 1.00 86.38 121 ARG A N 1
ATOM 973 C CA . ARG A 1 121 ? 1.987 17.504 44.697 1.00 86.38 121 ARG A CA 1
ATOM 974 C C . ARG A 1 121 ? 3.016 17.276 43.593 1.00 86.38 121 ARG A C 1
ATOM 976 O O . ARG A 1 121 ? 2.668 17.385 42.421 1.00 86.38 121 ARG A O 1
ATOM 983 N N . THR A 1 122 ? 4.250 16.931 43.956 1.00 87.31 122 THR A N 1
ATOM 984 C CA . THR A 1 122 ? 5.318 16.659 42.983 1.00 87.31 122 THR A CA 1
ATOM 985 C C . THR A 1 122 ? 4.973 15.464 42.094 1.00 87.31 122 THR A C 1
ATOM 987 O O . THR A 1 122 ? 5.181 15.523 40.883 1.00 87.31 122 THR A O 1
ATOM 990 N N . LEU A 1 123 ? 4.383 14.406 42.661 1.00 88.31 123 LEU A N 1
ATOM 991 C CA . LEU A 1 123 ? 3.905 13.252 41.895 1.00 88.31 123 LEU A CA 1
ATOM 992 C C . LEU A 1 123 ? 2.766 13.617 40.941 1.00 88.31 123 LEU A C 1
ATOM 994 O O . LEU A 1 123 ? 2.819 13.239 39.773 1.00 88.31 123 LEU A O 1
ATOM 998 N N . ASP A 1 124 ? 1.763 14.376 41.394 1.00 86.81 124 ASP A N 1
ATOM 999 C CA . ASP A 1 124 ? 0.665 14.800 40.516 1.00 86.81 124 ASP A CA 1
ATOM 1000 C C . ASP A 1 124 ? 1.175 15.686 39.367 1.00 86.81 124 ASP A C 1
ATOM 1002 O O . ASP A 1 124 ? 0.780 15.509 38.212 1.00 86.81 124 ASP A O 1
ATOM 1006 N N . GLN A 1 125 ? 2.121 16.587 39.651 1.00 89.31 125 GLN A N 1
ATOM 1007 C CA . GLN A 1 125 ? 2.768 17.412 38.632 1.00 89.31 125 GLN A CA 1
ATOM 1008 C C . GLN A 1 125 ? 3.552 16.561 37.622 1.00 89.31 125 GLN A C 1
ATOM 1010 O O . GLN A 1 125 ? 3.439 16.788 36.415 1.00 89.31 125 GLN A O 1
ATOM 1015 N N . PHE A 1 126 ? 4.296 15.557 38.094 1.00 90.25 126 PHE A N 1
ATOM 1016 C CA . PHE A 1 126 ? 5.024 14.624 37.235 1.00 90.25 126 PHE A CA 1
ATOM 1017 C C . PHE A 1 126 ? 4.077 13.812 36.342 1.00 90.25 126 PHE A C 1
ATOM 1019 O O . PHE A 1 126 ? 4.277 13.753 35.130 1.00 90.25 126 PHE A O 1
ATOM 1026 N N . VAL A 1 127 ? 3.011 13.239 36.910 1.00 90.75 127 VAL A N 1
ATOM 1027 C CA . VAL A 1 127 ? 2.011 12.451 36.172 1.00 90.75 127 VAL A CA 1
ATOM 1028 C C . VAL A 1 127 ? 1.336 13.291 35.088 1.00 90.75 127 VAL A C 1
ATOM 1030 O O . VAL A 1 127 ? 1.224 12.850 33.941 1.00 90.75 127 VAL A O 1
ATOM 1033 N N . ARG A 1 128 ? 0.926 14.523 35.414 1.00 90.12 128 ARG A N 1
ATOM 1034 C CA . ARG A 1 128 ? 0.350 15.452 34.431 1.00 90.12 128 ARG A CA 1
ATOM 1035 C C . ARG A 1 128 ? 1.344 15.777 33.321 1.00 90.12 128 ARG A C 1
ATOM 1037 O O . ARG A 1 128 ? 0.964 15.696 32.156 1.00 90.12 128 ARG A O 1
ATOM 1044 N N . GLY A 1 129 ? 2.596 16.078 33.668 1.00 93.00 129 GLY A N 1
ATOM 1045 C CA . GLY A 1 129 ? 3.658 16.367 32.701 1.00 93.00 129 GLY A CA 1
ATOM 1046 C C . GLY A 1 129 ? 3.968 15.189 31.772 1.00 93.00 129 GLY A C 1
ATOM 1047 O O . GLY A 1 129 ? 4.103 15.365 30.564 1.00 93.00 129 GLY A O 1
ATOM 1048 N N . ALA A 1 130 ? 4.014 13.967 32.304 1.00 90.50 130 ALA A N 1
ATOM 1049 C CA . ALA A 1 130 ? 4.227 12.766 31.502 1.00 90.50 130 ALA A CA 1
ATOM 1050 C C . ALA A 1 130 ? 3.069 12.532 30.515 1.00 90.50 130 ALA A C 1
ATOM 1052 O O . ALA A 1 130 ? 3.291 12.197 29.349 1.00 90.50 130 ALA A O 1
ATOM 1053 N N . LEU A 1 131 ? 1.823 12.745 30.955 1.00 91.38 131 LEU A N 1
ATOM 1054 C CA . LEU A 1 131 ? 0.647 12.624 30.095 1.00 91.38 131 LEU A CA 1
ATOM 1055 C C . LEU A 1 131 ? 0.615 13.687 28.994 1.00 91.38 131 LEU A C 1
ATOM 1057 O O . LEU A 1 131 ? 0.329 13.335 27.848 1.00 91.38 131 LEU A O 1
ATOM 1061 N N . THR A 1 132 ? 0.927 14.952 29.302 1.00 92.69 132 THR A N 1
ATOM 1062 C CA . THR A 1 132 ? 0.964 16.024 28.294 1.00 92.69 132 THR A CA 1
ATOM 1063 C C . THR A 1 132 ? 2.040 15.749 27.252 1.00 92.69 132 THR A C 1
ATOM 1065 O O . THR A 1 132 ? 1.717 15.672 26.065 1.00 92.69 132 THR A O 1
ATOM 1068 N N . GLN A 1 133 ? 3.271 15.454 27.680 1.00 92.00 133 GLN A N 1
ATOM 1069 C CA . GLN A 1 133 ? 4.378 15.113 26.780 1.00 92.00 133 GLN A CA 1
ATOM 1070 C C . GLN A 1 133 ? 4.056 13.896 25.908 1.00 92.00 133 GLN A C 1
ATOM 1072 O O . GLN A 1 133 ? 4.294 13.907 24.701 1.00 92.00 133 GLN A O 1
ATOM 1077 N N . GLY A 1 134 ? 3.457 12.849 26.483 1.00 90.50 134 GLY A N 1
ATOM 1078 C CA . GLY A 1 134 ? 3.054 11.676 25.714 1.00 90.50 134 GLY A CA 1
ATOM 1079 C C . GLY A 1 134 ? 1.978 11.993 24.664 1.00 90.50 134 GLY A C 1
ATOM 1080 O O . GLY A 1 134 ? 2.007 11.445 23.560 1.00 90.50 134 GLY A O 1
ATOM 1081 N N . THR A 1 135 ? 1.022 12.877 24.976 1.00 90.44 135 THR A N 1
ATOM 1082 C CA . THR A 1 135 ? 0.009 13.315 24.001 1.00 90.44 135 THR A CA 1
ATOM 1083 C C . THR A 1 135 ? 0.601 14.183 22.900 1.00 90.44 135 THR A C 1
ATOM 1085 O O . THR A 1 135 ? 0.305 13.947 21.728 1.00 90.44 135 THR A O 1
ATOM 1088 N N . GLU A 1 136 ? 1.480 15.122 23.245 1.00 93.19 136 GLU A N 1
ATOM 1089 C CA . GLU A 1 136 ? 2.215 15.953 22.289 1.00 93.19 136 GLU A CA 1
ATOM 1090 C C . GLU A 1 136 ? 3.072 15.092 21.357 1.00 93.19 136 GLU A C 1
ATOM 1092 O O . GLU A 1 136 ? 3.054 15.286 20.141 1.00 93.19 136 GLU A O 1
ATOM 1097 N N . LEU A 1 137 ? 3.743 14.068 21.890 1.00 90.12 137 LEU A N 1
ATOM 1098 C CA . LEU A 1 137 ? 4.498 13.112 21.086 1.00 90.12 137 LEU A CA 1
ATOM 1099 C C . LEU A 1 137 ? 3.596 12.381 20.082 1.00 90.12 137 LEU A C 1
ATOM 1101 O O . LEU A 1 137 ? 3.944 12.260 18.909 1.00 90.12 137 LEU A O 1
ATOM 1105 N N . LEU A 1 138 ? 2.405 11.932 20.489 1.00 85.94 138 LEU A N 1
ATOM 1106 C CA . LEU A 1 138 ? 1.479 11.301 19.544 1.00 85.94 138 LEU A CA 1
ATOM 1107 C C . LEU A 1 138 ? 1.020 12.257 18.438 1.00 85.94 138 LEU A C 1
ATOM 1109 O O . LEU A 1 138 ? 0.937 11.845 17.276 1.00 85.94 138 LEU A O 1
ATOM 1113 N N . TYR A 1 139 ? 0.714 13.511 18.776 1.00 87.94 139 TYR A N 1
ATOM 1114 C CA . TYR A 1 139 ? 0.322 14.511 17.783 1.00 87.94 139 TY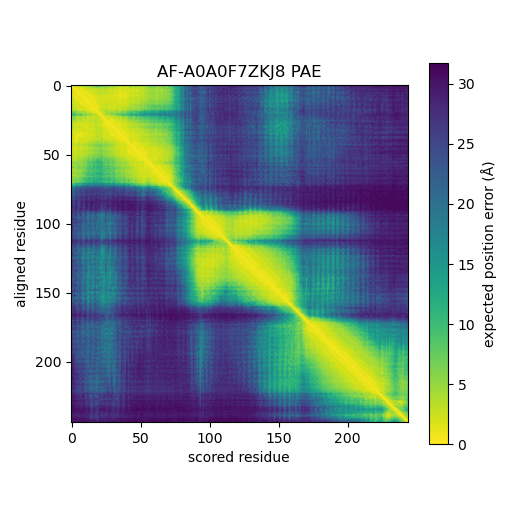R A CA 1
ATOM 1115 C C . TYR A 1 139 ? 1.469 14.819 16.818 1.00 87.94 139 TYR A C 1
ATOM 1117 O O . TYR A 1 139 ? 1.281 14.725 15.605 1.00 87.94 139 TYR A O 1
ATOM 1125 N N . THR A 1 140 ? 2.674 15.064 17.333 1.00 89.31 140 THR A N 1
ATOM 1126 C CA . THR A 1 140 ? 3.860 15.345 16.510 1.00 89.31 140 THR A CA 1
ATOM 1127 C C . THR A 1 140 ? 4.223 14.167 15.610 1.00 89.31 140 THR A C 1
ATOM 1129 O O . THR A 1 140 ? 4.485 14.368 14.427 1.00 89.31 140 THR A O 1
ATOM 1132 N N . MET A 1 141 ? 4.158 12.923 16.097 1.00 82.75 141 MET A N 1
ATOM 1133 C CA . MET A 1 141 ? 4.367 11.736 15.259 1.00 82.75 141 MET A CA 1
ATOM 1134 C C . MET A 1 141 ? 3.320 11.626 14.145 1.00 82.75 141 MET A C 1
ATOM 1136 O O . MET A 1 141 ? 3.651 11.268 13.010 1.00 82.75 141 MET A O 1
ATOM 1140 N N . ARG A 1 142 ? 2.052 11.943 14.436 1.00 83.00 142 ARG A N 1
ATOM 1141 C CA . ARG A 1 142 ? 0.974 11.940 13.438 1.00 83.00 142 ARG A CA 1
ATOM 1142 C C . ARG A 1 142 ? 1.184 13.021 12.380 1.00 83.00 142 ARG A C 1
ATOM 1144 O O . ARG A 1 142 ? 0.989 12.742 11.194 1.00 83.00 142 ARG A O 1
ATOM 1151 N N . ASP A 1 143 ? 1.596 14.212 12.788 1.00 83.56 143 ASP A N 1
ATOM 1152 C CA . ASP A 1 143 ? 1.853 15.325 11.879 1.00 83.56 143 ASP A CA 1
ATOM 1153 C C . ASP A 1 143 ? 3.117 15.097 11.053 1.00 83.56 143 ASP A C 1
ATOM 1155 O O . ASP A 1 143 ? 3.064 15.252 9.837 1.00 83.56 143 ASP A O 1
ATOM 1159 N N . LEU A 1 144 ? 4.196 14.574 11.644 1.00 83.94 144 LEU A N 1
ATOM 1160 C CA . LEU A 1 144 ? 5.384 14.122 10.910 1.00 83.94 144 LEU A CA 1
ATOM 1161 C C . LEU A 1 144 ? 5.043 13.065 9.859 1.00 83.94 144 LEU A C 1
ATOM 1163 O O . LEU A 1 144 ? 5.570 13.083 8.747 1.00 83.94 144 LEU A O 1
ATOM 1167 N N . LYS A 1 145 ? 4.146 12.129 10.184 1.00 75.50 145 LYS A N 1
ATOM 1168 C CA . LYS A 1 145 ? 3.685 11.133 9.214 1.00 75.50 145 LYS A CA 1
ATOM 1169 C C . LYS A 1 145 ? 2.941 11.804 8.055 1.00 75.50 145 LYS A C 1
ATOM 1171 O O . LYS A 1 145 ? 3.178 11.456 6.901 1.00 75.50 145 LYS A O 1
ATOM 1176 N N . ARG A 1 146 ? 2.071 12.778 8.342 1.00 74.00 146 ARG A N 1
ATOM 1177 C CA . ARG A 1 146 ? 1.334 13.546 7.323 1.00 74.00 146 ARG A CA 1
ATOM 1178 C C . ARG A 1 146 ? 2.261 14.390 6.450 1.00 74.00 146 ARG A C 1
ATOM 1180 O O . ARG A 1 146 ? 2.099 14.371 5.232 1.00 74.00 146 ARG A O 1
ATOM 1187 N N . THR A 1 147 ? 3.230 15.090 7.037 1.00 79.50 147 THR A N 1
ATOM 1188 C CA . THR A 1 147 ? 4.178 15.930 6.293 1.00 79.50 147 THR A CA 1
ATOM 1189 C C . THR A 1 147 ? 5.085 15.086 5.413 1.00 79.50 147 THR A C 1
ATOM 1191 O O . THR A 1 147 ? 5.198 15.392 4.231 1.00 79.50 147 THR A O 1
ATOM 1194 N N . LYS A 1 148 ? 5.621 13.964 5.914 1.00 76.69 148 LYS A N 1
ATOM 1195 C CA . LYS A 1 148 ? 6.404 13.020 5.097 1.00 76.69 148 LYS A CA 1
ATOM 1196 C C . LYS A 1 148 ? 5.599 12.450 3.931 1.00 76.69 148 LYS A C 1
ATOM 1198 O O . LYS A 1 148 ? 6.110 12.379 2.818 1.00 76.69 148 LYS A O 1
ATOM 1203 N N . MET A 1 149 ? 4.331 12.085 4.149 1.00 71.12 149 MET A N 1
ATOM 1204 C CA . MET A 1 149 ? 3.455 11.643 3.056 1.00 71.12 149 MET A CA 1
ATOM 1205 C C . MET A 1 149 ? 3.238 12.752 2.018 1.00 71.12 149 MET A C 1
ATOM 1207 O O . MET A 1 149 ? 3.320 12.499 0.818 1.00 71.12 149 MET A O 1
ATOM 1211 N N . ALA A 1 150 ? 2.973 13.985 2.457 1.00 72.44 150 ALA A N 1
ATOM 1212 C CA . ALA A 1 150 ? 2.792 15.124 1.560 1.00 72.44 150 ALA A CA 1
ATOM 1213 C C . ALA A 1 150 ? 4.079 15.457 0.784 1.00 72.44 150 ALA A C 1
ATOM 1215 O O . ALA A 1 150 ? 4.032 15.725 -0.419 1.00 72.44 150 ALA A O 1
ATOM 1216 N N . GLU A 1 151 ? 5.233 15.391 1.441 1.00 77.00 151 GLU A N 1
ATOM 1217 C CA . GLU A 1 151 ? 6.548 15.566 0.831 1.00 77.00 151 GLU A CA 1
ATOM 1218 C C . GLU A 1 151 ? 6.824 14.479 -0.213 1.00 77.00 151 GLU A C 1
ATOM 1220 O O . GLU A 1 151 ? 7.237 14.774 -1.332 1.00 77.00 151 GLU A O 1
ATOM 1225 N N . GLU A 1 152 ? 6.506 13.220 0.081 1.00 75.44 152 GLU A N 1
ATOM 1226 C CA . GLU A 1 152 ? 6.678 12.142 -0.885 1.00 75.44 152 GLU A CA 1
ATOM 1227 C C . GLU A 1 152 ? 5.750 12.304 -2.098 1.00 75.44 152 GLU A C 1
ATOM 1229 O O . GLU A 1 152 ? 6.187 12.154 -3.243 1.00 75.44 152 GLU A O 1
ATOM 1234 N N . VAL A 1 153 ? 4.484 12.666 -1.875 1.00 74.69 153 VAL A N 1
ATOM 1235 C CA . VAL A 1 153 ? 3.524 12.938 -2.956 1.00 74.69 153 VAL A CA 1
ATOM 1236 C C . VAL A 1 153 ? 3.986 14.120 -3.806 1.00 74.69 153 VAL A C 1
ATOM 1238 O O . VAL A 1 153 ? 3.934 14.050 -5.035 1.00 74.69 153 VAL A O 1
ATOM 1241 N N . THR A 1 154 ? 4.462 15.203 -3.191 1.00 71.00 154 THR A N 1
ATOM 1242 C CA . THR A 1 154 ? 4.986 16.365 -3.924 1.00 71.00 154 THR A CA 1
ATOM 1243 C C . THR A 1 154 ? 6.277 16.038 -4.663 1.00 71.00 154 THR A C 1
ATOM 1245 O O . THR A 1 154 ? 6.403 16.436 -5.819 1.00 71.00 154 THR A O 1
ATOM 1248 N N . ARG A 1 155 ? 7.189 15.249 -4.081 1.00 76.19 155 ARG A N 1
ATOM 1249 C CA . ARG A 1 155 ? 8.392 14.732 -4.752 1.00 76.19 155 ARG A CA 1
ATOM 1250 C C . ARG A 1 155 ? 8.029 13.910 -5.987 1.00 76.19 155 ARG A C 1
ATOM 1252 O O . ARG A 1 155 ? 8.573 14.169 -7.057 1.00 76.19 155 ARG A O 1
ATOM 1259 N N . ARG A 1 156 ? 7.066 12.986 -5.872 1.00 70.19 156 ARG A N 1
ATOM 1260 C CA . ARG A 1 156 ? 6.547 12.188 -7.002 1.00 70.19 156 ARG A CA 1
ATOM 1261 C C . ARG A 1 156 ? 5.876 13.061 -8.068 1.00 70.19 156 ARG A C 1
ATOM 1263 O O . ARG A 1 156 ? 6.094 12.868 -9.258 1.00 70.19 156 ARG A O 1
ATOM 1270 N N . ARG A 1 157 ? 5.086 14.064 -7.669 1.00 69.50 157 ARG A N 1
ATOM 1271 C CA . ARG A 1 157 ? 4.476 15.015 -8.618 1.00 69.50 157 ARG A CA 1
ATOM 1272 C C . ARG A 1 157 ? 5.520 15.885 -9.314 1.00 69.50 157 ARG A C 1
ATOM 1274 O O . ARG A 1 157 ? 5.374 16.153 -10.498 1.00 69.50 157 ARG A O 1
ATOM 1281 N N . ARG A 1 158 ? 6.566 16.328 -8.609 1.00 69.75 158 ARG A N 1
ATOM 1282 C CA . ARG A 1 158 ? 7.676 17.106 -9.182 1.00 69.75 158 ARG A CA 1
ATOM 1283 C C . ARG A 1 158 ? 8.494 16.275 -10.168 1.00 69.75 158 ARG A C 1
ATOM 1285 O O . ARG A 1 158 ? 8.784 16.776 -11.247 1.00 69.75 158 ARG A O 1
ATOM 1292 N N . SER A 1 159 ? 8.790 15.011 -9.855 1.00 66.12 159 SER A N 1
ATOM 1293 C CA . SER A 1 159 ? 9.484 14.124 -10.799 1.00 66.12 159 SER A CA 1
ATOM 1294 C C . SER A 1 159 ? 8.663 13.856 -12.066 1.00 66.12 159 SER A C 1
ATOM 1296 O O . SER A 1 159 ? 9.239 13.694 -13.137 1.00 66.12 159 SER A O 1
ATOM 1298 N N . GLN A 1 160 ? 7.329 13.881 -11.973 1.00 61.12 160 GLN A N 1
ATOM 1299 C CA . GLN A 1 160 ? 6.427 13.759 -13.125 1.00 61.12 160 GLN A CA 1
ATOM 1300 C C . GLN A 1 160 ? 6.162 15.088 -13.863 1.00 61.12 160 GLN A C 1
ATOM 1302 O O . GLN A 1 160 ? 5.907 15.067 -15.063 1.00 61.12 160 GLN A O 1
ATOM 1307 N N . LYS A 1 161 ? 6.241 16.248 -13.190 1.00 55.47 161 LYS A N 1
ATOM 1308 C CA . LYS A 1 161 ? 5.939 17.579 -13.767 1.00 55.47 161 LYS A CA 1
ATOM 1309 C C . LYS A 1 161 ? 6.891 18.010 -14.882 1.00 55.47 161 LYS A C 1
ATOM 1311 O O . LYS A 1 161 ? 6.499 18.812 -15.721 1.00 55.47 161 LYS A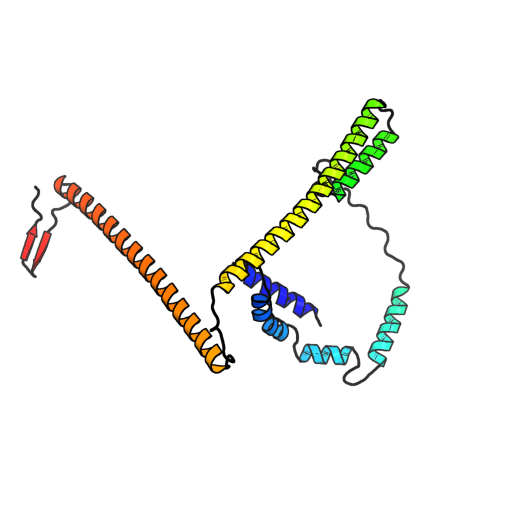 O 1
ATOM 1316 N N . ASN A 1 162 ? 8.107 17.471 -14.916 1.00 54.72 162 ASN A N 1
ATOM 1317 C CA . ASN A 1 162 ? 9.065 17.766 -15.984 1.00 54.72 162 ASN A CA 1
ATOM 1318 C C . ASN A 1 162 ? 8.752 17.017 -17.290 1.00 54.72 162 ASN A C 1
ATOM 1320 O O . ASN A 1 162 ? 9.458 17.184 -18.281 1.00 54.72 162 ASN A O 1
ATOM 1324 N N . GLN A 1 163 ? 7.696 16.199 -17.321 1.00 56.12 163 GLN A N 1
ATOM 1325 C CA . GLN A 1 163 ? 7.226 15.562 -18.540 1.00 56.12 163 GLN A CA 1
ATOM 1326 C C . GLN A 1 163 ? 6.216 16.486 -19.226 1.00 56.12 163 GLN A C 1
ATOM 1328 O O . GLN A 1 163 ? 5.017 16.424 -18.963 1.00 56.12 163 GLN A O 1
ATOM 1333 N N . GLN A 1 164 ? 6.710 17.369 -20.099 1.00 55.03 164 GLN A N 1
ATOM 1334 C CA . GLN A 1 164 ? 5.851 18.132 -21.002 1.00 55.03 164 GLN A CA 1
ATOM 1335 C C . GLN A 1 164 ? 5.096 17.152 -21.914 1.00 55.03 164 GLN A C 1
ATOM 1337 O O . GLN A 1 164 ? 5.634 16.643 -22.895 1.00 55.03 164 GLN A O 1
ATOM 1342 N N . LEU A 1 165 ? 3.832 16.877 -21.592 1.00 57.56 165 LEU A N 1
ATOM 1343 C CA . LEU A 1 165 ? 2.858 16.487 -22.607 1.00 57.56 165 LEU A CA 1
ATOM 1344 C C . LEU A 1 165 ? 2.697 17.725 -23.491 1.00 57.56 165 LEU A C 1
ATOM 1346 O O . LEU A 1 165 ? 2.470 18.808 -22.954 1.00 57.56 165 LEU A O 1
ATOM 1350 N N . LYS A 1 166 ? 2.933 17.596 -24.802 1.00 59.75 166 LYS A N 1
ATOM 1351 C CA . LYS A 1 166 ? 3.006 18.739 -25.725 1.00 59.75 166 LYS A CA 1
ATOM 1352 C C . LYS A 1 166 ? 1.898 19.764 -25.444 1.00 59.75 166 LYS A C 1
ATOM 1354 O O . LYS A 1 166 ? 0.727 19.407 -25.338 1.00 59.75 166 LYS A O 1
ATOM 1359 N N . ALA A 1 167 ? 2.295 21.028 -25.306 1.00 50.69 167 ALA A N 1
ATOM 1360 C CA . ALA A 1 167 ? 1.391 22.139 -25.061 1.00 50.69 167 ALA A CA 1
ATOM 1361 C C . ALA A 1 167 ? 0.524 22.386 -26.307 1.00 50.69 167 ALA A C 1
ATOM 1363 O O . ALA A 1 167 ? 0.988 22.976 -27.277 1.00 50.69 167 ALA A O 1
ATOM 1364 N N . GLY A 1 168 ? -0.723 21.913 -26.268 1.00 59.28 168 GLY A N 1
ATOM 1365 C CA . GLY A 1 168 ? -1.751 22.219 -27.265 1.00 59.28 168 GLY A CA 1
ATOM 1366 C C . GLY A 1 168 ? -2.008 21.095 -28.271 1.00 59.28 168 GLY A C 1
ATOM 1367 O O . GLY A 1 168 ? -1.173 20.793 -29.119 1.00 59.28 168 GLY A O 1
ATOM 1368 N N . GLY A 1 169 ? -3.199 20.495 -28.179 1.00 71.56 169 GLY A N 1
ATOM 1369 C CA . GLY A 1 169 ? -3.717 19.473 -29.095 1.00 71.56 169 GLY A CA 1
ATOM 1370 C C . GLY A 1 169 ? -4.484 18.362 -28.366 1.00 71.56 169 GLY A C 1
ATOM 1371 O O . GLY A 1 169 ? -4.162 18.024 -27.227 1.00 71.56 169 GLY A O 1
ATOM 1372 N N . VAL A 1 170 ? -5.506 17.784 -29.008 1.00 75.69 170 VAL A N 1
ATOM 1373 C CA . VAL A 1 170 ? -6.220 16.609 -28.477 1.00 75.69 170 VAL A CA 1
ATO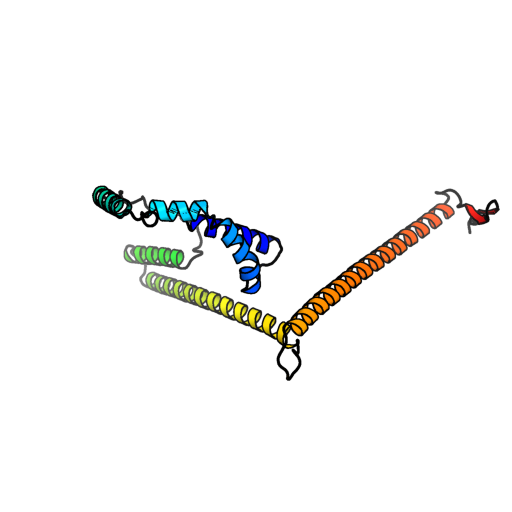M 1374 C C . VAL A 1 170 ? -5.306 15.387 -28.594 1.00 75.69 170 VAL A C 1
ATOM 1376 O O . VAL A 1 170 ? -4.898 15.009 -29.691 1.00 75.69 170 VAL A O 1
ATOM 1379 N N . LEU A 1 171 ? -4.970 14.767 -27.460 1.00 75.88 171 LEU A N 1
ATOM 1380 C CA . LEU A 1 171 ? -4.176 13.539 -27.420 1.00 75.88 171 LEU A CA 1
ATOM 1381 C C . LEU A 1 171 ? -4.997 12.372 -27.990 1.00 75.88 171 LEU A C 1
ATOM 1383 O O . LEU A 1 171 ? -5.914 11.877 -27.338 1.00 75.88 171 LEU A O 1
ATOM 1387 N N . THR A 1 172 ? -4.660 11.919 -29.196 1.00 82.25 172 THR A N 1
ATOM 1388 C CA . THR A 1 172 ? -5.273 10.732 -29.807 1.00 82.25 172 THR A CA 1
ATOM 1389 C C . THR A 1 172 ? -4.704 9.440 -29.213 1.00 82.25 172 THR A C 1
ATOM 1391 O O . THR A 1 172 ? -3.556 9.385 -28.762 1.00 82.25 172 THR A O 1
ATOM 1394 N N . VAL A 1 173 ? -5.507 8.369 -29.227 1.00 82.44 173 VAL A N 1
ATOM 1395 C CA . VAL A 1 173 ? -5.147 7.054 -28.656 1.00 82.44 173 VAL A CA 1
ATOM 1396 C C . VAL A 1 173 ? -3.857 6.498 -29.266 1.00 82.44 173 VAL A C 1
ATOM 1398 O O . VAL A 1 173 ? -3.003 5.981 -28.545 1.00 82.44 173 VAL A O 1
ATOM 1401 N N . ASP A 1 174 ? -3.666 6.651 -30.575 1.00 82.56 174 ASP A N 1
ATOM 1402 C CA . ASP A 1 174 ? -2.461 6.167 -31.255 1.00 82.56 174 ASP A CA 1
ATOM 1403 C C . ASP A 1 174 ? -1.216 6.970 -30.879 1.00 82.56 174 ASP A C 1
ATOM 1405 O O . ASP A 1 174 ? -0.135 6.400 -30.707 1.00 82.56 174 ASP A O 1
ATOM 1409 N N . HIS A 1 175 ? -1.363 8.280 -30.658 1.00 78.00 175 HIS A N 1
ATOM 1410 C CA . HIS A 1 175 ? -0.269 9.101 -30.153 1.00 78.00 175 HIS A CA 1
ATOM 1411 C C . HIS A 1 175 ? 0.126 8.678 -28.732 1.00 78.00 175 HIS A C 1
ATOM 1413 O O . HIS A 1 175 ? 1.312 8.515 -28.448 1.00 78.00 175 HIS A O 1
ATOM 1419 N N . ALA A 1 176 ? -0.854 8.393 -27.866 1.00 78.06 176 ALA A N 1
ATOM 1420 C CA . ALA A 1 176 ? -0.599 7.871 -26.525 1.00 78.06 176 ALA A CA 1
ATOM 1421 C C . ALA A 1 176 ? 0.139 6.520 -26.558 1.00 78.06 176 ALA A C 1
ATOM 1423 O O . ALA A 1 176 ? 1.128 6.340 -25.847 1.00 78.06 176 ALA A O 1
ATOM 1424 N N . ARG A 1 177 ? -0.275 5.590 -27.431 1.00 85.50 177 ARG A N 1
ATOM 1425 C CA . ARG A 1 177 ? 0.410 4.296 -27.617 1.00 85.50 177 ARG A CA 1
ATOM 1426 C C . ARG A 1 177 ? 1.849 4.464 -28.102 1.00 85.50 177 ARG A C 1
ATOM 1428 O O . ARG A 1 177 ? 2.736 3.759 -27.627 1.00 85.50 177 ARG A O 1
ATOM 1435 N N . LYS A 1 178 ? 2.100 5.409 -29.014 1.00 84.88 178 LYS A N 1
ATOM 1436 C CA . LYS A 1 178 ? 3.452 5.714 -29.504 1.00 84.88 178 LYS A CA 1
ATOM 1437 C C . LYS A 1 178 ? 4.356 6.253 -28.391 1.00 84.88 178 LYS A C 1
ATOM 1439 O O . LYS A 1 178 ? 5.502 5.829 -28.301 1.00 84.88 178 LYS A O 1
ATOM 1444 N N . ILE A 1 179 ? 3.831 7.120 -27.522 1.00 81.38 179 ILE A N 1
ATOM 1445 C CA . ILE A 1 179 ? 4.563 7.637 -26.354 1.00 81.38 179 ILE A CA 1
ATOM 1446 C C . ILE A 1 179 ? 4.945 6.501 -25.394 1.00 81.38 179 ILE A C 1
ATOM 1448 O O . ILE A 1 179 ? 6.051 6.505 -24.864 1.00 81.38 179 ILE A O 1
ATOM 1452 N N . VAL A 1 180 ? 4.054 5.528 -25.167 1.00 83.69 180 VAL A N 1
ATOM 1453 C CA . VAL A 1 180 ? 4.356 4.365 -24.311 1.00 83.69 180 VAL A CA 1
ATOM 1454 C C . VAL A 1 180 ? 5.492 3.534 -24.903 1.00 83.69 180 VAL A C 1
ATOM 1456 O O . VAL A 1 180 ? 6.474 3.297 -24.212 1.00 83.69 180 VAL A O 1
ATOM 1459 N N . ARG A 1 181 ? 5.421 3.193 -26.197 1.00 86.06 181 ARG A N 1
ATOM 1460 C CA . ARG A 1 181 ? 6.489 2.428 -26.866 1.00 86.06 181 ARG A CA 1
ATOM 1461 C C . ARG A 1 181 ? 7.844 3.129 -26.786 1.00 86.06 181 ARG A C 1
ATOM 1463 O O . ARG A 1 181 ? 8.825 2.506 -26.414 1.00 86.06 181 ARG A O 1
ATOM 1470 N N . GLN A 1 182 ? 7.876 4.439 -27.040 1.00 82.69 182 GLN A N 1
ATOM 1471 C CA . GLN A 1 182 ? 9.108 5.226 -26.919 1.00 82.69 182 GLN A CA 1
ATOM 1472 C C . GLN A 1 182 ? 9.693 5.183 -25.502 1.00 82.69 182 GLN A C 1
ATOM 1474 O O . GLN A 1 182 ? 10.903 5.097 -25.346 1.00 82.69 182 GLN A O 1
ATOM 1479 N N . LYS A 1 183 ? 8.850 5.200 -24.461 1.00 81.06 183 LYS A N 1
ATOM 1480 C CA . LYS A 1 183 ? 9.323 5.063 -23.075 1.00 81.06 183 LYS A CA 1
ATOM 1481 C C . LYS A 1 183 ? 9.921 3.689 -22.794 1.00 81.06 183 LYS A C 1
ATOM 1483 O O . LYS A 1 183 ? 10.919 3.618 -22.079 1.00 81.06 183 LYS A O 1
ATOM 1488 N N . ASP A 1 184 ? 9.303 2.634 -23.313 1.00 85.81 184 ASP A N 1
ATOM 1489 C CA . ASP A 1 184 ? 9.796 1.266 -23.146 1.00 85.81 184 ASP A CA 1
ATOM 1490 C C . ASP A 1 184 ? 11.151 1.097 -23.854 1.00 85.81 184 ASP A C 1
ATOM 1492 O O . ASP A 1 184 ? 12.095 0.562 -23.267 1.00 85.81 184 ASP A O 1
ATOM 1496 N N . ASP A 1 185 ? 11.287 1.655 -25.060 1.00 88.56 185 ASP A N 1
ATOM 1497 C CA . ASP A 1 185 ? 12.536 1.671 -25.829 1.00 88.56 185 ASP A CA 1
ATOM 1498 C C . ASP A 1 185 ? 13.638 2.480 -25.115 1.00 88.56 185 ASP A C 1
ATOM 1500 O O . ASP A 1 185 ? 14.755 1.987 -24.933 1.00 88.56 185 ASP A O 1
ATOM 1504 N N . ASP A 1 186 ? 13.322 3.680 -24.615 1.00 83.94 186 ASP A N 1
ATOM 1505 C CA . ASP A 1 186 ? 14.251 4.514 -23.837 1.00 83.94 186 ASP A CA 1
ATOM 1506 C C . ASP A 1 186 ? 14.713 3.810 -22.546 1.00 83.94 186 ASP A C 1
ATOM 1508 O O . ASP A 1 186 ? 15.859 3.962 -22.102 1.00 83.94 186 ASP A O 1
ATOM 1512 N N . ALA A 1 187 ? 13.815 3.063 -21.894 1.00 84.88 187 ALA A N 1
ATOM 1513 C CA . ALA A 1 187 ? 14.126 2.291 -20.694 1.00 84.88 187 ALA A CA 1
ATOM 1514 C C . ALA A 1 187 ? 15.056 1.113 -21.016 1.00 84.88 187 ALA A C 1
ATOM 1516 O O . ALA A 1 187 ? 16.043 0.902 -20.302 1.00 84.88 187 ALA A O 1
ATOM 1517 N N . LEU A 1 188 ? 14.794 0.401 -22.116 1.00 87.38 188 LEU A N 1
ATOM 1518 C CA . LEU A 1 188 ? 15.664 -0.657 -22.630 1.00 87.38 188 LEU A CA 1
ATOM 1519 C C . LEU A 1 188 ? 17.058 -0.120 -22.973 1.00 87.38 188 LEU A C 1
ATOM 1521 O O . LEU A 1 188 ? 18.058 -0.737 -22.603 1.00 87.38 188 LEU A O 1
ATOM 1525 N N . GLU A 1 189 ? 17.156 1.044 -23.616 1.00 90.50 189 GLU A N 1
ATOM 1526 C CA . GLU A 1 189 ? 18.447 1.649 -23.955 1.00 90.50 189 GLU A CA 1
ATOM 1527 C C . GLU A 1 189 ? 19.241 2.051 -22.700 1.00 90.50 189 GLU A C 1
ATOM 1529 O O . GLU A 1 189 ? 20.448 1.809 -22.609 1.00 90.50 189 GLU A O 1
ATOM 1534 N N . LYS A 1 190 ? 18.574 2.612 -21.684 1.00 89.19 190 LYS A N 1
ATOM 1535 C CA . LYS A 1 190 ? 19.213 2.917 -20.392 1.00 89.19 190 LYS A CA 1
ATOM 1536 C C . LYS A 1 190 ? 19.714 1.658 -19.693 1.00 89.19 190 LYS A C 1
ATOM 1538 O O . LYS A 1 190 ? 20.835 1.669 -19.186 1.00 89.19 190 LYS A O 1
ATOM 1543 N N . ALA A 1 191 ? 18.920 0.587 -19.685 1.00 87.81 191 ALA A N 1
ATOM 1544 C CA . ALA A 1 191 ? 19.325 -0.693 -19.112 1.00 87.81 191 ALA A CA 1
ATOM 1545 C C . ALA A 1 191 ? 20.565 -1.254 -19.826 1.00 87.81 191 ALA A C 1
ATOM 1547 O O . ALA A 1 191 ? 21.533 -1.626 -19.162 1.00 87.81 191 ALA A O 1
ATOM 1548 N N . ARG A 1 192 ? 20.596 -1.210 -21.167 1.00 92.12 192 ARG A N 1
ATOM 1549 C CA . ARG A 1 192 ? 21.770 -1.611 -21.964 1.00 92.12 192 ARG A CA 1
ATOM 1550 C C . ARG A 1 192 ? 23.019 -0.817 -21.586 1.00 92.12 192 ARG A C 1
ATOM 1552 O O . ARG A 1 192 ? 24.048 -1.416 -21.298 1.00 92.12 192 ARG A O 1
ATOM 1559 N N . LYS A 1 193 ? 22.919 0.512 -21.474 1.00 92.75 193 LYS A N 1
ATOM 1560 C CA . LYS A 1 193 ? 24.050 1.370 -21.065 1.00 92.75 193 LYS A CA 1
ATOM 1561 C C . LYS A 1 193 ? 24.574 1.045 -19.663 1.00 92.75 193 LYS A C 1
ATOM 1563 O O . LYS A 1 193 ? 25.766 1.198 -19.408 1.00 92.75 193 LYS A O 1
ATOM 1568 N N . ILE A 1 194 ? 23.707 0.633 -18.735 1.00 91.00 194 ILE A N 1
ATOM 1569 C CA . ILE A 1 194 ? 24.124 0.213 -17.386 1.00 91.00 194 ILE A CA 1
ATOM 1570 C C . ILE A 1 194 ? 24.920 -1.093 -17.461 1.00 91.00 194 ILE A C 1
ATOM 1572 O O . ILE A 1 194 ? 26.001 -1.166 -16.878 1.00 91.00 194 ILE A O 1
ATOM 1576 N N . VAL A 1 195 ? 24.421 -2.080 -18.211 1.00 92.00 195 VAL A N 1
ATOM 1577 C CA . VAL A 1 195 ? 25.109 -3.364 -18.420 1.00 92.00 195 VAL A CA 1
ATOM 1578 C C . VAL A 1 195 ? 26.461 -3.147 -19.100 1.00 92.00 195 VAL A C 1
ATOM 1580 O O . VAL A 1 195 ? 27.477 -3.597 -18.585 1.00 92.00 195 VAL A O 1
ATOM 1583 N N . GLU A 1 196 ? 26.520 -2.351 -20.170 1.00 93.06 196 GLU A N 1
ATOM 1584 C CA . GLU A 1 196 ? 27.778 -2.046 -20.866 1.00 93.06 196 GLU A CA 1
ATOM 1585 C C . GLU A 1 196 ? 28.820 -1.384 -19.955 1.00 93.06 196 GLU A C 1
ATOM 1587 O O . GLU A 1 196 ? 30.013 -1.692 -20.038 1.00 93.06 196 GLU A O 1
ATOM 1592 N N . ARG A 1 197 ? 28.389 -0.475 -19.069 1.00 92.56 197 ARG A N 1
ATOM 1593 C CA . ARG A 1 197 ? 29.276 0.147 -18.076 1.00 92.56 197 ARG A CA 1
ATOM 1594 C C . ARG A 1 197 ? 29.784 -0.871 -17.064 1.00 92.56 197 ARG A C 1
ATOM 1596 O O . ARG A 1 197 ? 30.974 -0.841 -16.755 1.00 92.56 197 ARG A O 1
ATOM 1603 N N . ALA A 1 198 ? 28.915 -1.749 -16.567 1.00 91.88 198 ALA A N 1
ATOM 1604 C CA . ALA A 1 198 ? 29.304 -2.817 -15.652 1.00 91.88 198 ALA A CA 1
ATOM 1605 C C . ALA A 1 198 ? 30.313 -3.769 -16.318 1.00 91.88 198 ALA A C 1
ATOM 1607 O O . ALA A 1 198 ? 31.369 -4.046 -15.750 1.00 91.88 198 ALA A O 1
ATOM 1608 N N . ASP A 1 199 ? 30.073 -4.163 -17.569 1.00 93.06 199 ASP A N 1
ATOM 1609 C CA . ASP A 1 199 ? 30.987 -5.010 -18.335 1.00 93.06 199 ASP A CA 1
ATOM 1610 C C . ASP A 1 199 ? 32.333 -4.323 -18.585 1.00 93.06 199 ASP A C 1
ATOM 1612 O O . ASP A 1 199 ? 33.394 -4.938 -18.462 1.00 93.06 199 ASP A O 1
ATOM 1616 N N . ALA A 1 200 ? 32.328 -3.027 -18.912 1.00 93.25 200 ALA A N 1
ATOM 1617 C CA . ALA A 1 200 ? 33.554 -2.254 -19.079 1.00 93.25 200 ALA A CA 1
ATOM 1618 C C . ALA A 1 200 ? 34.346 -2.150 -17.768 1.00 93.25 200 ALA A C 1
ATOM 1620 O O . ALA A 1 200 ? 35.574 -2.275 -17.777 1.00 93.25 200 ALA A O 1
ATOM 1621 N N . GLN A 1 201 ? 33.660 -1.964 -16.638 1.00 92.62 201 GLN A N 1
ATOM 1622 C CA . GLN A 1 201 ? 34.280 -1.986 -15.315 1.00 92.62 201 GLN A CA 1
ATOM 1623 C C . GLN A 1 201 ? 34.902 -3.354 -15.021 1.00 92.62 201 GLN A C 1
ATOM 1625 O O . GLN A 1 201 ? 36.073 -3.403 -14.642 1.00 92.62 201 GLN A O 1
ATOM 1630 N N . MET A 1 202 ? 34.182 -4.449 -15.276 1.00 90.62 202 MET A N 1
ATOM 1631 C CA . MET A 1 202 ? 34.692 -5.812 -15.099 1.00 90.62 202 MET A CA 1
ATOM 1632 C C . MET A 1 202 ? 35.920 -6.079 -15.973 1.00 90.62 202 MET A C 1
ATOM 1634 O O . MET A 1 202 ? 36.950 -6.524 -15.468 1.00 90.62 202 MET A O 1
ATOM 1638 N N . ARG A 1 203 ? 35.879 -5.721 -17.263 1.00 93.56 203 ARG A N 1
ATOM 1639 C CA . ARG A 1 203 ? 37.038 -5.836 -18.169 1.00 93.56 203 ARG A CA 1
ATOM 1640 C C . ARG A 1 203 ? 38.248 -5.057 -17.656 1.00 93.56 203 ARG A C 1
ATOM 1642 O O . ARG A 1 203 ? 39.365 -5.573 -17.664 1.00 93.56 203 ARG A O 1
ATOM 1649 N N . ASN A 1 204 ? 38.036 -3.832 -17.178 1.00 94.06 204 ASN A N 1
ATOM 1650 C CA . ASN A 1 204 ? 39.106 -3.008 -16.620 1.00 94.06 204 ASN A CA 1
ATOM 1651 C C . ASN A 1 204 ? 39.677 -3.598 -15.322 1.00 94.06 204 ASN A C 1
ATOM 1653 O O . ASN A 1 204 ? 40.891 -3.538 -15.118 1.00 94.06 204 ASN A O 1
ATOM 1657 N N . MET A 1 205 ? 38.837 -4.189 -14.467 1.00 93.44 205 MET A N 1
ATOM 1658 C CA . MET A 1 205 ? 39.280 -4.909 -13.269 1.00 93.44 205 MET A CA 1
ATOM 1659 C C . MET A 1 205 ? 40.129 -6.129 -13.632 1.00 93.44 205 MET A C 1
ATOM 1661 O O . MET A 1 205 ? 41.247 -6.249 -13.131 1.00 93.44 205 MET A O 1
ATOM 1665 N N . TYR A 1 206 ? 39.672 -6.977 -14.560 1.00 92.56 206 TYR A N 1
ATOM 1666 C CA . TYR A 1 206 ? 40.452 -8.127 -15.027 1.00 92.56 206 TYR A CA 1
ATOM 1667 C C . TYR A 1 206 ? 41.786 -7.700 -15.633 1.00 92.56 206 TYR A C 1
ATOM 1669 O O . TYR A 1 206 ? 42.823 -8.257 -15.283 1.00 92.56 206 TYR A O 1
ATOM 1677 N N . LYS A 1 207 ? 41.797 -6.665 -16.481 1.00 94.25 207 LYS A N 1
ATOM 1678 C CA . LYS A 1 207 ? 43.033 -6.134 -17.071 1.00 94.25 207 LYS A CA 1
ATOM 1679 C C . LYS A 1 207 ? 44.038 -5.697 -16.002 1.00 94.25 207 LYS A C 1
ATOM 1681 O O . LYS A 1 207 ? 45.227 -5.984 -16.137 1.00 94.25 207 LYS A O 1
ATOM 1686 N N . LYS A 1 208 ? 43.578 -5.030 -14.936 1.00 93.69 208 LYS A N 1
ATOM 1687 C CA . LYS A 1 208 ? 44.430 -4.663 -13.794 1.00 93.69 208 LYS A CA 1
ATOM 1688 C C . LYS A 1 208 ? 44.948 -5.901 -13.065 1.00 93.69 208 LYS A C 1
ATOM 1690 O O . LYS A 1 208 ? 46.147 -5.993 -12.832 1.00 93.69 208 LYS A O 1
ATOM 1695 N N . TRP A 1 209 ? 44.073 -6.857 -12.763 1.00 92.19 209 TRP A N 1
ATOM 1696 C CA . TRP A 1 209 ? 44.439 -8.074 -12.039 1.00 92.19 209 TRP A CA 1
ATOM 1697 C C . TRP A 1 209 ? 45.467 -8.922 -12.799 1.00 92.19 209 TRP A C 1
ATOM 1699 O O . TRP A 1 209 ? 46.518 -9.249 -12.250 1.00 92.19 209 TRP A O 1
ATOM 1709 N N . PHE A 1 210 ? 45.238 -9.181 -14.091 1.00 92.50 210 PHE A N 1
ATOM 1710 C CA . PHE A 1 210 ? 46.210 -9.866 -14.949 1.00 92.50 210 PHE A CA 1
ATOM 1711 C C . PHE A 1 210 ? 47.509 -9.068 -15.104 1.00 92.50 210 PHE A C 1
ATOM 1713 O O . PHE A 1 210 ? 48.590 -9.653 -15.132 1.00 92.50 210 PHE A O 1
ATOM 1720 N N . GLY A 1 211 ? 47.426 -7.736 -15.169 1.00 91.50 211 GLY A N 1
ATOM 1721 C CA . GLY A 1 211 ? 48.594 -6.860 -15.209 1.00 91.50 211 GLY A CA 1
ATOM 1722 C C . GLY A 1 211 ? 49.478 -6.992 -13.966 1.00 91.50 211 GLY A C 1
ATOM 1723 O O . GLY A 1 211 ? 50.693 -7.147 -14.098 1.00 91.50 211 GLY A O 1
ATOM 1724 N N . GLU A 1 212 ? 48.881 -6.975 -12.772 1.00 92.19 212 GLU A N 1
ATOM 1725 C CA . GLU A 1 212 ? 49.594 -7.169 -11.503 1.00 92.19 212 GLU A CA 1
ATOM 1726 C C . GLU A 1 212 ? 50.152 -8.591 -11.374 1.00 92.19 212 GLU A C 1
ATOM 1728 O O . GLU A 1 212 ? 51.337 -8.762 -11.084 1.00 92.19 212 GLU A O 1
ATOM 1733 N N . ALA A 1 213 ? 49.358 -9.615 -11.702 1.00 90.25 213 ALA A N 1
ATOM 1734 C CA . ALA A 1 213 ? 49.824 -11.000 -11.726 1.00 90.25 213 ALA A CA 1
ATOM 1735 C C . ALA A 1 213 ? 51.024 -11.182 -12.675 1.00 90.25 213 ALA A C 1
ATOM 1737 O O . ALA A 1 213 ? 52.016 -11.818 -12.317 1.00 90.25 213 ALA A O 1
ATOM 1738 N N . ALA A 1 214 ? 50.995 -10.555 -13.855 1.00 87.56 214 ALA A N 1
ATOM 1739 C CA . ALA A 1 214 ? 52.107 -10.581 -14.801 1.00 87.56 214 ALA A CA 1
ATOM 1740 C C . ALA A 1 214 ? 53.361 -9.868 -14.265 1.00 87.56 214 ALA A C 1
ATOM 1742 O O . ALA A 1 214 ? 54.475 -10.316 -14.536 1.00 87.56 214 ALA A O 1
ATOM 1743 N N . LYS A 1 215 ? 53.221 -8.776 -13.496 1.00 88.62 215 LYS A N 1
ATOM 1744 C CA . LYS A 1 215 ? 54.361 -8.115 -12.829 1.00 88.62 215 LYS A CA 1
ATOM 1745 C C . LYS A 1 215 ? 54.995 -9.023 -11.774 1.00 88.62 215 LYS A C 1
ATOM 1747 O O . LYS A 1 215 ? 56.212 -9.195 -11.793 1.00 88.62 215 LYS A O 1
ATOM 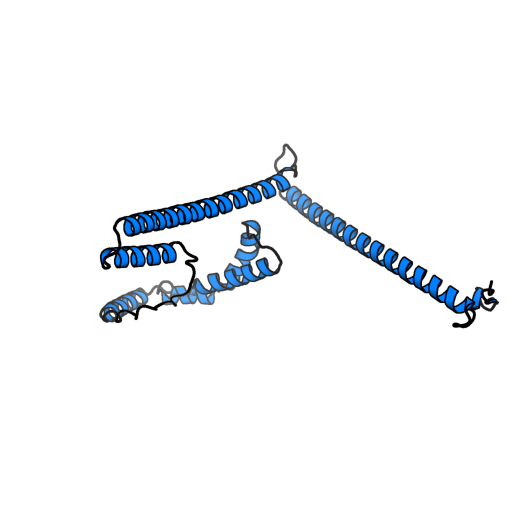1752 N N . VAL A 1 216 ? 54.187 -9.647 -10.915 1.00 88.88 216 VAL A N 1
ATOM 1753 C CA . VAL A 1 216 ? 54.669 -10.594 -9.893 1.00 88.88 216 VAL A CA 1
ATOM 1754 C C . VAL A 1 216 ? 55.361 -11.788 -10.549 1.00 88.88 216 VAL A C 1
ATOM 1756 O O . VAL A 1 216 ? 56.482 -12.138 -10.184 1.00 88.88 216 VAL A O 1
ATOM 1759 N N . ALA A 1 217 ? 54.748 -12.364 -11.582 1.00 84.88 217 ALA A N 1
ATOM 1760 C CA . ALA A 1 217 ? 55.314 -13.500 -12.296 1.00 84.88 217 ALA A CA 1
ATOM 1761 C C . ALA A 1 217 ? 56.607 -13.138 -13.051 1.00 84.88 217 ALA A C 1
ATOM 1763 O O . ALA A 1 217 ? 57.472 -13.995 -13.219 1.00 84.88 217 ALA A O 1
ATOM 1764 N N . ARG A 1 218 ? 56.774 -11.888 -13.511 1.00 81.75 218 ARG A N 1
ATOM 1765 C CA . ARG A 1 218 ? 58.059 -11.400 -14.045 1.00 81.75 218 ARG A CA 1
ATOM 1766 C C . ARG A 1 218 ? 59.124 -11.337 -12.954 1.00 81.75 218 ARG A C 1
ATOM 1768 O O . ARG A 1 218 ? 60.210 -11.864 -13.164 1.00 81.75 218 ARG A O 1
ATOM 1775 N N . LYS A 1 219 ? 58.796 -10.777 -11.785 1.00 85.00 219 LYS A N 1
ATOM 1776 C CA . LYS A 1 219 ? 59.711 -10.717 -10.636 1.00 85.00 219 LYS A CA 1
ATOM 1777 C C . LYS A 1 219 ? 60.194 -12.111 -10.224 1.00 85.00 219 LYS A C 1
ATOM 1779 O O . LYS A 1 219 ? 61.390 -12.342 -10.149 1.00 85.00 219 LYS A O 1
ATOM 1784 N N . TYR A 1 220 ? 59.287 -13.074 -10.073 1.00 86.81 220 TYR A N 1
ATOM 1785 C CA . TYR A 1 220 ? 59.655 -14.449 -9.707 1.00 86.81 220 TYR A CA 1
ATOM 1786 C C . TYR A 1 220 ? 60.535 -15.161 -10.743 1.00 86.81 220 TYR A C 1
ATOM 1788 O O . TYR A 1 220 ? 61.339 -16.009 -10.365 1.00 86.81 220 TYR A O 1
ATOM 1796 N N . ARG A 1 221 ? 60.416 -14.826 -12.034 1.00 81.44 221 ARG A N 1
ATOM 1797 C CA . ARG A 1 221 ? 61.305 -15.362 -13.081 1.00 81.44 221 ARG A CA 1
ATOM 1798 C C . ARG A 1 221 ? 62.709 -14.762 -13.035 1.00 81.44 221 ARG A C 1
ATOM 1800 O O . ARG A 1 221 ? 63.665 -15.467 -13.359 1.00 81.44 221 ARG A O 1
ATOM 1807 N N . LEU A 1 222 ? 62.826 -13.491 -12.639 1.00 78.75 222 LEU A N 1
ATOM 1808 C CA . LEU A 1 222 ? 64.116 -12.844 -12.379 1.00 78.75 222 LEU A CA 1
ATOM 1809 C C . LEU A 1 222 ? 64.773 -13.436 -11.126 1.00 78.75 222 LEU A C 1
ATOM 1811 O O . LEU A 1 222 ? 65.927 -13.842 -11.186 1.00 78.75 222 LEU A O 1
ATOM 1815 N N . ASP A 1 223 ? 64.001 -13.618 -10.052 1.00 82.81 223 ASP A N 1
ATOM 1816 C CA . ASP A 1 223 ? 64.456 -14.214 -8.785 1.00 82.81 223 ASP A CA 1
ATOM 1817 C C . ASP A 1 223 ? 64.724 -15.737 -8.882 1.00 82.81 223 ASP A C 1
ATOM 1819 O O . ASP A 1 223 ? 65.048 -16.379 -7.885 1.00 82.81 223 ASP A O 1
ATOM 1823 N N . GLY A 1 224 ? 64.538 -16.350 -10.059 1.00 80.31 224 GLY A N 1
ATOM 1824 C CA . GLY A 1 224 ? 64.794 -17.775 -10.306 1.00 80.31 224 GLY A CA 1
ATOM 1825 C C . GLY A 1 224 ? 63.764 -18.751 -9.719 1.00 80.31 224 GLY A C 1
ATOM 1826 O O . GLY A 1 224 ? 63.957 -19.958 -9.818 1.00 80.31 224 GLY A O 1
ATOM 1827 N N . ARG A 1 225 ? 62.658 -18.257 -9.148 1.00 83.44 225 ARG A N 1
ATOM 1828 C CA . ARG A 1 225 ? 61.571 -19.070 -8.561 1.00 83.44 225 ARG A CA 1
ATOM 1829 C C . ARG A 1 225 ? 60.615 -19.668 -9.598 1.00 83.44 225 ARG A C 1
ATOM 1831 O O . ARG A 1 225 ? 59.861 -20.577 -9.273 1.00 83.44 225 ARG A O 1
ATOM 1838 N N . LEU A 1 226 ? 60.602 -19.127 -10.816 1.00 80.06 226 LEU A N 1
ATOM 1839 C CA . LEU A 1 226 ? 59.800 -19.604 -11.947 1.00 80.06 226 LEU A CA 1
ATOM 1840 C C . LEU A 1 226 ? 60.676 -19.780 -13.193 1.00 80.06 226 LEU A C 1
ATOM 1842 O O . LEU A 1 226 ? 61.629 -19.023 -13.401 1.00 80.06 226 LEU A O 1
ATOM 1846 N N . GLU A 1 227 ? 60.313 -20.739 -14.048 1.00 77.88 227 GLU A N 1
ATOM 1847 C CA . GLU A 1 227 ? 61.012 -21.001 -15.310 1.00 77.88 227 GLU A CA 1
ATOM 1848 C C . GLU A 1 227 ? 60.938 -19.805 -16.286 1.00 77.88 227 GLU A C 1
ATOM 1850 O O . GLU A 1 227 ? 59.930 -19.076 -16.316 1.00 77.88 227 GLU A O 1
ATOM 1855 N N . PRO A 1 228 ? 61.995 -19.572 -17.094 1.00 73.62 228 PRO A N 1
ATOM 1856 C CA . PRO A 1 228 ? 62.013 -18.517 -18.103 1.00 73.62 228 PRO A CA 1
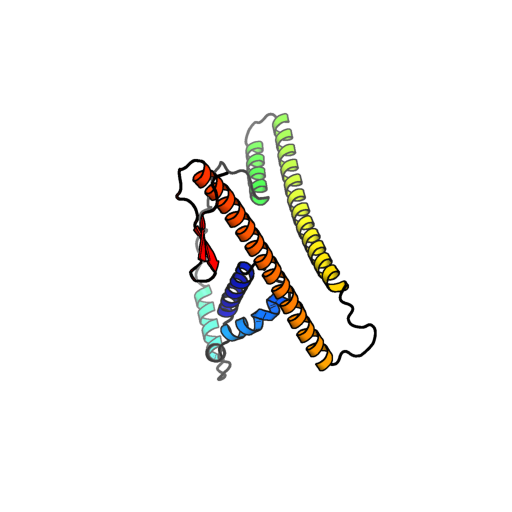ATOM 1857 C C . PRO A 1 228 ? 60.837 -18.634 -19.078 1.00 73.62 228 PRO A C 1
ATOM 1859 O O . PRO A 1 228 ? 60.544 -19.702 -19.606 1.00 73.62 228 PRO A O 1
ATOM 1862 N N . LEU A 1 229 ? 60.162 -17.514 -19.341 1.00 75.88 229 LEU A N 1
ATOM 1863 C CA . LEU A 1 229 ? 59.016 -17.496 -20.247 1.00 75.88 229 LEU A CA 1
ATOM 1864 C C . LEU A 1 229 ? 59.494 -17.557 -21.703 1.00 75.88 229 LEU A C 1
ATOM 1866 O O . LEU A 1 229 ? 60.211 -16.657 -22.141 1.00 75.88 229 LEU A O 1
ATOM 1870 N N . TYR A 1 230 ? 59.066 -18.575 -22.449 1.00 77.62 230 TYR A N 1
ATOM 1871 C CA . TYR A 1 230 ? 59.250 -18.649 -23.898 1.00 77.62 230 TYR A CA 1
ATOM 1872 C C . TYR A 1 230 ? 58.118 -17.894 -24.603 1.00 77.62 230 TYR A C 1
ATOM 1874 O O . TYR A 1 230 ? 56.945 -18.221 -24.427 1.00 77.62 230 TYR A O 1
ATOM 1882 N N . ILE A 1 231 ? 58.461 -16.858 -25.366 1.00 77.44 231 ILE A N 1
ATOM 1883 C CA . ILE A 1 231 ? 57.516 -16.076 -26.166 1.00 77.44 231 ILE A CA 1
ATOM 1884 C C . ILE A 1 231 ? 57.628 -16.558 -27.605 1.00 77.44 231 ILE A C 1
ATOM 1886 O O . ILE A 1 231 ? 58.695 -16.464 -28.208 1.00 77.44 231 ILE A O 1
ATOM 1890 N N . VAL A 1 232 ? 56.528 -17.078 -28.142 1.00 79.94 232 VAL A N 1
ATOM 1891 C CA . VAL A 1 232 ? 56.420 -17.485 -29.544 1.00 79.94 232 VAL A CA 1
ATOM 1892 C C . VAL A 1 232 ? 56.037 -16.250 -30.357 1.00 79.94 232 VAL A C 1
ATOM 1894 O O . VAL A 1 232 ? 54.944 -15.719 -30.178 1.00 79.94 232 VAL A O 1
ATOM 1897 N N . ASP A 1 233 ? 56.946 -15.770 -31.206 1.00 75.69 233 ASP A N 1
ATOM 1898 C CA . ASP A 1 233 ? 56.718 -14.594 -32.056 1.00 75.69 233 ASP A CA 1
ATOM 1899 C C . ASP A 1 233 ? 56.047 -15.004 -33.393 1.00 75.69 233 ASP A C 1
ATOM 1901 O O . ASP A 1 233 ? 55.272 -14.229 -33.951 1.00 75.69 233 ASP A O 1
ATOM 1905 N N . GLN A 1 234 ? 56.302 -16.226 -33.895 1.00 72.06 234 GLN A N 1
ATOM 1906 C CA . GLN A 1 234 ? 55.659 -16.854 -35.071 1.00 72.06 234 GLN A CA 1
ATOM 1907 C C . GLN A 1 234 ? 55.593 -18.386 -34.902 1.00 72.06 234 GLN A C 1
ATOM 1909 O O . GLN A 1 234 ? 56.343 -18.942 -34.099 1.00 72.06 234 GLN A O 1
ATOM 1914 N N . GLU A 1 235 ? 54.745 -19.093 -35.665 1.00 68.69 235 GLU A N 1
ATOM 1915 C CA . GLU A 1 235 ? 54.696 -20.568 -35.650 1.00 68.69 235 GLU A CA 1
ATOM 1916 C C . GLU A 1 235 ? 56.094 -21.161 -35.914 1.00 68.69 235 GLU A C 1
ATOM 1918 O O . GLU A 1 235 ? 56.673 -21.004 -36.987 1.00 68.69 235 GLU A O 1
ATOM 1923 N N . GLY A 1 236 ? 56.679 -21.789 -34.888 1.00 70.88 236 GLY A N 1
ATOM 1924 C CA . GLY A 1 236 ? 58.019 -22.386 -34.935 1.00 70.88 236 GLY A CA 1
ATOM 1925 C C . GLY A 1 236 ? 59.196 -21.456 -34.600 1.00 70.88 236 GLY A C 1
ATOM 1926 O O . GLY A 1 236 ? 60.334 -21.922 -34.577 1.00 70.88 236 GLY A O 1
ATOM 1927 N N . LYS A 1 237 ? 58.971 -20.168 -34.300 1.00 68.00 237 LYS A N 1
ATOM 1928 C CA . LYS A 1 237 ? 60.022 -19.233 -33.855 1.00 68.00 237 LYS A CA 1
ATOM 1929 C C . LYS A 1 237 ? 59.611 -18.499 -32.584 1.00 68.00 237 LYS A C 1
ATOM 1931 O O . LYS A 1 237 ? 58.625 -17.766 -32.551 1.00 68.00 237 LYS A O 1
ATOM 1936 N N . GLY A 1 238 ? 60.422 -18.644 -31.545 1.00 76.50 238 GLY A N 1
ATOM 1937 C CA . GLY A 1 238 ? 60.246 -17.933 -30.289 1.00 76.50 238 GLY A CA 1
ATOM 1938 C C . GLY A 1 238 ? 61.565 -17.662 -29.583 1.00 76.50 238 GLY A C 1
ATOM 1939 O O . GLY A 1 238 ? 62.614 -18.215 -29.923 1.00 76.50 238 GLY A O 1
ATOM 1940 N N . ARG A 1 239 ? 61.503 -16.787 -28.588 1.00 76.94 239 ARG A N 1
ATOM 1941 C CA . ARG A 1 239 ? 62.641 -16.376 -27.767 1.00 76.94 239 ARG A CA 1
ATOM 1942 C C . ARG A 1 239 ? 62.280 -16.460 -26.296 1.00 76.94 239 ARG A C 1
ATOM 1944 O O . ARG A 1 239 ? 61.164 -16.137 -25.894 1.00 76.94 239 ARG A O 1
ATOM 1951 N N . PHE A 1 240 ? 63.249 -16.847 -25.476 1.00 73.50 240 PHE A N 1
ATOM 1952 C CA . PHE A 1 240 ? 63.109 -16.709 -24.033 1.00 73.50 240 PHE A CA 1
ATOM 1953 C C . PHE A 1 240 ? 63.195 -15.233 -23.650 1.00 73.50 240 PHE A C 1
ATOM 1955 O O . PHE A 1 240 ? 64.057 -14.497 -24.139 1.00 73.50 240 PHE A O 1
ATOM 1962 N N . LEU A 1 241 ? 62.301 -14.799 -22.764 1.00 67.12 241 LEU A N 1
ATOM 1963 C CA . LEU A 1 241 ? 62.373 -13.478 -22.157 1.00 67.12 241 LEU A CA 1
ATOM 1964 C C . LEU A 1 241 ? 63.704 -13.385 -21.391 1.00 67.12 241 LEU A C 1
ATOM 1966 O O . LEU A 1 241 ? 63.901 -14.095 -20.403 1.00 67.12 241 LEU A O 1
ATOM 1970 N N . ARG A 1 242 ? 64.634 -12.553 -21.883 1.00 59.91 242 ARG A N 1
ATOM 1971 C CA . ARG A 1 242 ? 65.973 -12.386 -21.295 1.00 59.91 242 ARG A CA 1
ATOM 1972 C C . ARG A 1 242 ? 65.841 -12.021 -19.812 1.00 59.91 242 ARG A C 1
ATOM 1974 O O . ARG A 1 242 ? 65.105 -11.092 -19.479 1.00 59.91 242 ARG A O 1
ATOM 1981 N N . ARG A 1 243 ? 66.562 -12.739 -18.942 1.00 57.22 243 ARG A N 1
ATOM 1982 C CA . ARG A 1 243 ? 66.824 -12.282 -17.571 1.00 57.22 243 ARG A CA 1
ATOM 1983 C C . ARG A 1 243 ? 67.673 -11.016 -17.706 1.00 57.22 243 ARG A C 1
ATOM 1985 O O . ARG A 1 243 ? 68.770 -11.096 -18.254 1.00 57.22 243 ARG A O 1
ATOM 1992 N N . GLY A 1 244 ? 67.086 -9.869 -17.376 1.00 52.88 244 GLY A N 1
ATOM 1993 C CA . GLY A 1 244 ? 67.833 -8.624 -17.210 1.00 52.88 244 GLY A CA 1
ATOM 1994 C C . GLY A 1 244 ? 68.683 -8.706 -15.959 1.00 52.88 244 GLY A C 1
ATOM 1995 O O . GLY A 1 244 ? 68.183 -9.317 -14.987 1.00 52.88 244 GLY A O 1
#

pLDDT: mean 82.53, std 11.75, range [49.31, 97.25]

Foldseek 3Di:
DCPLLVVLLVVLVVVCVVVPNPDQDPVSCVVCNVVSCVRRDDPVVVQVVCVCCCNVVNDNVSVVVVVVVVVVVVPDDDDDDDDDDDDDPDDDPPALVSLVVVLVVVLVVLVVDPDDPVVNVVSPVVSVVVNVVRVVVVVVVVVVVVVVVVVVVVVVVVVVVVDDPDDDDDCDPVNVVVVVVVVVVVVVVVVVVVVVVVVVVVVVVVVVVVVVVVVVVLVCVLVVNDPFDWDAPDVVDTDTDDND

Organism: NCBI:txid1043627

Radius of gyration: 37.49 Å; Cα contacts (8 Å, |Δi|>4): 89; chains: 1; bounding box: 106×45×90 Å

Mean predicted aligned error: 19.07 Å

Secondary structure (DSSP, 8-state):
--HHHHHHHHHHHHHHHHTT--S--HHHHHHHHHHHHHHH--HHHHHHHHHHTTTTTT-THHHHHHHHHHHHHTTSPPPPPPP-----TT----SHHHHHHHHHHHHHHHHHS---HHHHHHHHHHHHHHHHHHHHHHHHHHHHHHHHHHHHHHHHHHHHHT----SSS---HHHHHHHHHHHHHHHHHHHHHHHHHHHHHHHHHHHHHHHHHHHHHHHHHHTTSSPPPEEEEETTEEEE----

Solvent-accessible surface area (backbone atoms only — not comparable to full-atom values): 14313 Å² total; per-residue (Å²): 119,65,64,47,38,57,51,44,44,52,54,53,50,51,53,46,39,73,76,66,46,84,74,81,48,73,67,60,48,61,72,45,48,63,60,30,46,59,72,30,63,39,66,70,60,50,55,50,50,36,41,69,55,15,61,50,72,77,35,68,63,56,48,54,53,55,52,51,56,47,60,64,56,67,71,60,79,80,78,80,84,78,80,83,83,80,74,78,95,83,67,80,65,87,42,70,67,49,43,51,49,54,44,50,53,51,56,49,51,60,67,76,46,94,63,57,69,69,57,54,51,52,50,54,52,48,47,52,50,53,53,50,52,50,50,51,49,54,51,50,54,52,49,51,52,52,49,53,51,51,49,50,52,50,51,55,49,54,70,52,63,75,60,75,70,76,89,81,76,87,86,46,72,69,58,54,53,51,53,52,51,52,51,54,52,53,50,51,53,52,52,49,55,51,51,53,50,53,51,51,50,50,52,52,49,50,53,51,51,54,51,51,52,50,52,54,55,49,51,35,35,65,74,64,77,38,77,75,54,72,46,70,81,47,99,97,41,64,47,64,60,74,79,124